Protein AF-A0A7J6T6M7-F1 (afdb_monomer)

Organism: Perkinsus olseni (NCBI:txid32597)

Solvent-accessible surface area (backbone atoms only — not comparable to full-atom values): 12962 Å² total; per-residue (Å²): 130,70,89,66,50,59,51,77,66,55,55,53,49,28,37,54,54,13,52,56,46,46,77,65,39,89,80,59,54,61,60,62,85,77,28,93,50,37,68,39,19,49,50,49,55,49,52,53,49,35,53,75,72,74,46,55,92,30,24,63,37,45,36,40,28,42,68,69,31,46,54,65,72,53,45,46,71,37,49,50,88,67,75,68,47,31,59,67,43,21,32,50,46,41,52,33,41,52,48,44,53,31,50,76,55,67,69,47,59,51,43,59,55,58,72,64,51,83,61,64,52,56,95,84,58,47,54,48,58,46,54,53,51,53,53,52,49,42,49,51,28,43,52,20,67,50,63,64,54,38,60,56,57,53,49,38,52,54,72,34,47,88,49,62,74,64,47,58,60,64,74,77,58,70,80,45,46,75,69,45,46,60,56,49,43,60,50,23,50,50,54,45,49,52,50,50,52,62,67,68,58,79,61,84,72,79,79,79,78,84,78,76,82,85,88,88,82,91,83,87,87,85,89,132

Secondary structure (DSSP, 8-state):
--TTBPPHHHHHHHHHHHHHHHHT-TT-S--GGG-TTHHHHHHHHHHHHHHHTT--TTSHHHHHHHHHHS-HHHHHHHTTT----BHHHHHHHHHHHHHHHHHHTTSS-HHHHHHTS--PPPSSS-HHHHHHHHHHHHHHHHHHT-PPPHHHHHHHHHHH---HHHHHGGGSS-S-HHHHHHHHHHHHHHHHHHHHHHHHT-S---------------------

pLDDT: mean 79.25, std 17.47, range [31.77, 97.81]

Radius of gyration: 32.44 Å; Cα contacts (8 Å, |Δi|>4): 215; chains: 1; bounding box: 91×31×114 Å

Foldseek 3Di:
DPPQFDDPVVLVVLLVVLVVVQVVQPLAADPALPRLLALQLVVVSLVVSCVVVVHDQLASNSQSNNVRRYDPVLLCVQQNPDDDGGSVSSNSSNVSSSQSSCVSNPNDQVLVVLVPDQLAADPPDQLLNSLVVLVVSQVSNVSRPHNDQLQVSLVSSLRRDPDVVLNVLSVPDDSHNVRNSVVSNVVSVVVRVVVVCVVVPPPDDPPPDPDDDDDDDDDDDDDD

Sequence (224 aa):
PNPDAISNGDRRAASRDADKASSAFKGGPFKGVDDERGLSGFWRQVESLVVRRGWELGGPEHYFLLTNLVPEYTLEEAVGRKNPVTLADFSTSVAEIRSALADECGGHFEVEKLLAEPTGRSNQESLTSYIGRLDEWARRCALAGAPLGDGHVIRAFREGVNDESCKEASYEYPGRWPQFRSKALTRAARADADRLAKSGGRSSTPSSSSRGAPHSSRSTPSSK

Nearest PDB structures (foldseek):
  7t15-assembly1_A  TM=4.109E-01  e=9.797E-01  Simian immunodeficiency virus - cpz

Structure (mmCIF, N/CA/C/O backbone):
data_AF-A0A7J6T6M7-F1
#
_entry.id   AF-A0A7J6T6M7-F1
#
loop_
_atom_site.group_PDB
_atom_site.id
_atom_site.type_symbol
_atom_site.label_atom_id
_atom_site.label_alt_id
_atom_site.label_comp_id
_atom_site.label_asym_id
_atom_site.label_entity_id
_atom_site.label_seq_id
_atom_site.pdbx_PDB_ins_code
_atom_site.Cartn_x
_atom_site.Cartn_y
_atom_site.Cartn_z
_atom_site.occupancy
_atom_site.B_iso_or_equiv
_atom_site.auth_seq_id
_atom_site.auth_comp_id
_atom_site.auth_asym_id
_atom_site.auth_atom_id
_atom_site.pdbx_PDB_model_num
ATOM 1 N N . PRO A 1 1 ? -27.071 3.386 29.351 1.00 63.84 1 PRO A N 1
ATOM 2 C CA . PRO A 1 1 ? -25.908 2.655 28.787 1.00 63.84 1 PRO A CA 1
ATOM 3 C C . PRO A 1 1 ? -26.077 2.545 27.273 1.00 63.84 1 PRO A C 1
ATOM 5 O O . PRO A 1 1 ? -27.171 2.190 26.849 1.00 63.84 1 PRO A O 1
ATOM 8 N N . ASN A 1 2 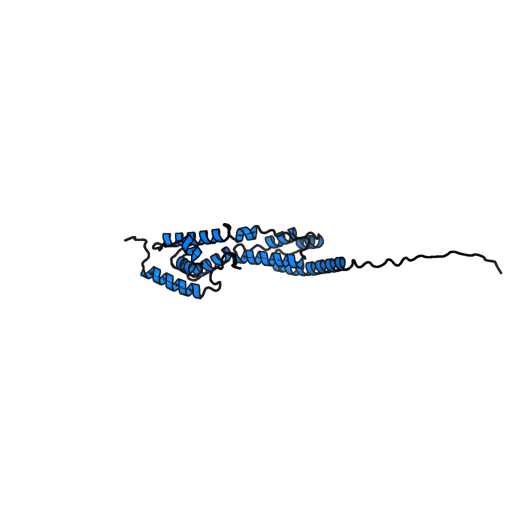? -25.068 2.919 26.480 1.00 72.44 2 ASN A N 1
ATOM 9 C CA . ASN A 1 2 ? -25.127 2.736 25.029 1.00 72.44 2 ASN A CA 1
ATOM 10 C C . ASN A 1 2 ? -25.031 1.222 24.738 1.00 72.44 2 ASN A C 1
ATOM 12 O O . ASN A 1 2 ? -24.017 0.634 25.115 1.00 72.44 2 ASN A O 1
ATOM 16 N N . PRO A 1 3 ? -26.068 0.581 24.165 1.00 77.94 3 PRO A N 1
ATOM 17 C CA . PRO A 1 3 ? -26.071 -0.862 23.917 1.00 77.94 3 PRO A CA 1
ATOM 18 C C . PRO A 1 3 ? -24.988 -1.302 22.923 1.00 77.94 3 PRO A C 1
ATOM 20 O O . PRO A 1 3 ? -24.553 -2.447 22.985 1.00 77.94 3 PRO A O 1
ATOM 23 N N . ASP A 1 4 ? -24.505 -0.384 22.084 1.00 83.62 4 ASP A N 1
ATOM 24 C CA . ASP A 1 4 ? -23.496 -0.652 21.054 1.00 83.62 4 ASP A CA 1
ATOM 25 C C . ASP A 1 4 ? -22.062 -0.373 21.539 1.00 83.62 4 ASP A C 1
ATOM 27 O O . ASP A 1 4 ? -21.096 -0.468 20.776 1.00 83.62 4 ASP A O 1
ATOM 31 N N . ALA A 1 5 ? -21.903 0.020 22.808 1.00 87.75 5 ALA A N 1
ATOM 32 C CA . ALA A 1 5 ? -20.597 0.312 23.375 1.00 87.75 5 ALA A CA 1
ATOM 33 C C . ALA A 1 5 ? -19.830 -0.974 23.690 1.00 87.75 5 ALA A C 1
ATOM 35 O O . ALA A 1 5 ? -20.270 -1.822 24.468 1.00 87.75 5 ALA A O 1
ATOM 36 N N . ILE A 1 6 ? -18.619 -1.058 23.149 1.00 89.56 6 ILE A N 1
ATOM 37 C CA . ILE A 1 6 ? -17.659 -2.109 23.459 1.00 89.56 6 ILE A CA 1
ATOM 38 C C . ILE A 1 6 ? -17.138 -1.895 24.879 1.00 89.56 6 ILE A C 1
ATOM 40 O O . ILE A 1 6 ? -16.806 -0.776 25.291 1.00 89.56 6 ILE A O 1
ATOM 44 N N . SER A 1 7 ? -17.045 -2.978 25.649 1.00 90.12 7 SER A N 1
ATOM 45 C CA . SER A 1 7 ? -16.636 -2.887 27.044 1.00 90.12 7 SER A CA 1
ATOM 46 C C . SER A 1 7 ? -15.187 -2.401 27.184 1.00 90.12 7 SER A C 1
ATOM 48 O O . SER A 1 7 ? -14.307 -2.690 26.373 1.00 90.12 7 SER A O 1
ATOM 50 N N . ASN A 1 8 ? -14.882 -1.712 28.288 1.00 89.00 8 ASN A N 1
ATOM 51 C CA . ASN A 1 8 ? -13.502 -1.334 28.617 1.00 89.00 8 ASN A CA 1
ATOM 52 C C . ASN A 1 8 ? -12.570 -2.542 28.814 1.00 89.00 8 ASN A C 1
ATOM 54 O O . ASN A 1 8 ? -11.350 -2.374 28.795 1.00 89.00 8 ASN A O 1
ATOM 58 N N . GLY A 1 9 ? -13.112 -3.732 29.088 1.00 91.94 9 GLY A N 1
ATOM 59 C CA . GLY A 1 9 ? -12.333 -4.969 29.140 1.00 91.94 9 GLY A CA 1
ATOM 60 C C . GLY A 1 9 ? -11.843 -5.358 27.750 1.00 91.94 9 GLY A C 1
ATOM 61 O O . GLY A 1 9 ? -10.638 -5.518 27.556 1.00 91.94 9 GLY A O 1
ATOM 62 N N . ASP A 1 10 ? -12.762 -5.395 26.788 1.00 91.12 10 ASP A N 1
ATOM 63 C CA . ASP A 1 10 ? -12.488 -5.814 25.410 1.00 91.12 10 ASP A CA 1
ATOM 64 C C . ASP A 1 10 ? -11.578 -4.817 24.695 1.00 91.12 10 ASP A C 1
ATOM 66 O O . ASP A 1 10 ? -10.584 -5.215 24.098 1.00 91.12 10 ASP A O 1
ATOM 70 N N . ARG A 1 11 ? -11.808 -3.506 24.863 1.00 94.31 11 ARG A N 1
ATOM 71 C CA . ARG A 1 11 ? -10.921 -2.475 24.285 1.00 94.31 11 ARG A CA 1
ATOM 72 C C . ARG A 1 11 ? -9.479 -2.596 24.791 1.00 94.31 11 ARG A C 1
ATOM 74 O O . ARG A 1 11 ? -8.536 -2.446 24.022 1.00 94.31 11 ARG A O 1
ATOM 81 N N . ARG A 1 12 ? -9.289 -2.906 26.082 1.00 93.75 12 ARG A N 1
ATOM 82 C CA . ARG A 1 12 ? -7.951 -3.143 26.657 1.00 93.75 12 ARG A CA 1
ATOM 83 C C . ARG A 1 12 ? -7.325 -4.441 26.152 1.00 93.75 12 ARG A C 1
ATOM 85 O O . ARG A 1 12 ? -6.108 -4.499 26.012 1.00 93.75 12 ARG A O 1
ATOM 92 N N . ALA A 1 13 ? -8.124 -5.479 25.910 1.00 95.12 13 ALA A N 1
ATOM 93 C CA . ALA A 1 13 ? -7.634 -6.709 25.298 1.00 95.12 13 ALA A CA 1
ATOM 94 C C . ALA A 1 13 ? -7.171 -6.455 23.856 1.00 95.12 13 ALA A C 1
ATOM 96 O O . ALA A 1 13 ? -6.029 -6.776 23.540 1.00 95.12 13 ALA A O 1
ATOM 97 N N . ALA A 1 14 ? -7.994 -5.773 23.057 1.00 95.19 14 ALA A N 1
ATOM 98 C CA . ALA A 1 14 ? -7.679 -5.396 21.685 1.00 95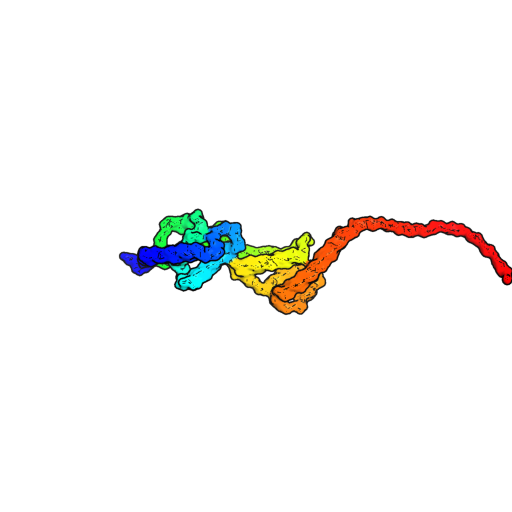.19 14 ALA A CA 1
ATOM 99 C C . ALA A 1 14 ? -6.398 -4.554 21.584 1.00 95.19 14 ALA A C 1
ATOM 101 O O . ALA A 1 14 ? -5.540 -4.834 20.753 1.00 95.19 14 ALA A O 1
ATOM 102 N N . SER A 1 15 ? -6.226 -3.566 22.471 1.00 95.94 15 SER A N 1
ATOM 103 C CA . SER A 1 15 ? -4.998 -2.761 22.535 1.00 95.94 15 SER A CA 1
ATOM 104 C C . SER A 1 15 ? -3.759 -3.617 22.817 1.00 95.94 15 SER A C 1
ATOM 106 O O . SER A 1 15 ? -2.788 -3.528 22.074 1.00 95.94 15 SER A O 1
ATOM 108 N N . ARG A 1 16 ? -3.795 -4.516 23.810 1.00 96.25 16 ARG A N 1
ATOM 109 C CA . ARG A 1 16 ? -2.649 -5.403 24.101 1.00 96.25 16 ARG A CA 1
ATOM 110 C C . ARG A 1 16 ? -2.317 -6.340 22.940 1.00 96.25 16 ARG A C 1
ATOM 112 O O . ARG A 1 16 ? -1.145 -6.609 22.669 1.00 96.25 16 ARG A O 1
ATOM 119 N N . ASP A 1 17 ? -3.340 -6.860 22.274 1.00 95.50 17 ASP A N 1
ATOM 120 C CA . ASP A 1 17 ? -3.173 -7.747 21.127 1.00 95.50 17 ASP A CA 1
ATOM 121 C C . ASP A 1 17 ? -2.584 -7.001 19.921 1.00 95.50 17 ASP A C 1
ATOM 123 O O . ASP A 1 17 ? -1.689 -7.525 19.245 1.00 95.50 17 ASP A O 1
ATOM 127 N N . ALA A 1 18 ? -3.021 -5.759 19.701 1.00 96.00 18 ALA A N 1
ATOM 128 C CA . ALA A 1 18 ? -2.468 -4.855 18.704 1.00 96.00 18 ALA A CA 1
ATOM 129 C C . ALA A 1 18 ? -1.004 -4.485 18.996 1.00 96.00 18 ALA A C 1
ATOM 131 O O . ALA A 1 18 ? -0.182 -4.583 18.087 1.00 96.00 18 ALA A O 1
ATOM 132 N N . ASP A 1 19 ? -0.641 -4.172 20.244 1.00 95.56 19 ASP A N 1
ATOM 133 C CA . ASP A 1 19 ? 0.744 -3.867 20.655 1.00 95.56 19 ASP A CA 1
ATOM 134 C C . ASP A 1 19 ? 1.694 -5.047 20.391 1.00 95.56 19 ASP A C 1
ATOM 136 O O . ASP A 1 19 ? 2.825 -4.910 19.909 1.00 95.56 19 ASP A O 1
ATOM 140 N N . LYS A 1 20 ? 1.220 -6.265 20.670 1.00 94.62 20 LYS A N 1
ATOM 141 C CA . LYS A 1 20 ? 1.974 -7.482 20.360 1.00 94.62 20 LYS A CA 1
ATOM 142 C C . LYS A 1 20 ? 2.133 -7.671 18.851 1.00 94.62 20 LYS A C 1
ATOM 144 O O . LYS A 1 20 ? 3.162 -8.172 18.393 1.00 94.62 20 LYS A O 1
ATOM 149 N N . ALA A 1 21 ? 1.112 -7.325 18.070 1.00 94.50 21 ALA A N 1
ATOM 150 C CA . ALA A 1 21 ? 1.147 -7.449 16.620 1.00 94.50 21 ALA A CA 1
ATOM 151 C C . ALA A 1 21 ? 2.015 -6.378 15.951 1.00 94.50 21 ALA A C 1
ATOM 153 O O . ALA A 1 21 ? 2.730 -6.719 15.008 1.00 94.50 21 ALA A O 1
ATOM 154 N N . SER A 1 22 ? 2.007 -5.140 16.449 1.00 93.81 22 SER A N 1
ATOM 155 C CA . SER A 1 22 ? 2.842 -4.043 15.949 1.00 93.81 22 SER A CA 1
ATOM 156 C C . SER A 1 22 ? 4.326 -4.349 16.154 1.00 93.81 22 SER A C 1
ATOM 158 O O . SER A 1 22 ? 5.112 -4.243 15.216 1.00 93.81 22 SER A O 1
ATOM 160 N N . SER A 1 23 ? 4.692 -4.886 17.322 1.00 89.50 23 SER A N 1
ATOM 161 C CA . SER A 1 23 ? 6.057 -5.341 17.629 1.00 89.50 23 SER A CA 1
ATOM 162 C C . SER A 1 23 ? 6.559 -6.437 16.674 1.00 89.50 23 SER A C 1
ATOM 164 O O . SER A 1 23 ? 7.755 -6.555 16.417 1.00 89.50 23 SER A O 1
ATOM 166 N N . ALA A 1 24 ? 5.648 -7.256 16.140 1.00 88.38 24 ALA A N 1
ATOM 167 C CA . ALA A 1 24 ? 5.947 -8.329 15.189 1.00 88.38 24 ALA A CA 1
ATOM 168 C C . ALA A 1 24 ? 5.719 -7.920 13.720 1.00 88.38 24 ALA A C 1
ATOM 170 O O . ALA A 1 24 ? 5.819 -8.758 12.813 1.00 88.38 24 ALA A O 1
ATOM 171 N N . PHE A 1 25 ? 5.381 -6.655 13.460 1.00 91.25 25 PHE A N 1
ATOM 172 C CA . PHE A 1 25 ? 5.063 -6.177 12.126 1.00 91.25 25 PHE A CA 1
ATOM 173 C C . PHE A 1 25 ? 6.339 -6.013 11.300 1.00 91.25 25 PHE A C 1
ATOM 175 O O . PHE A 1 25 ? 7.104 -5.068 11.471 1.00 91.25 25 PHE A O 1
ATOM 182 N N . LYS A 1 26 ? 6.562 -6.940 10.362 1.00 83.06 26 LYS A N 1
ATOM 183 C CA . LYS A 1 26 ? 7.791 -7.004 9.549 1.00 83.06 26 LYS A CA 1
ATOM 184 C C . LYS A 1 26 ? 8.109 -5.722 8.776 1.00 83.06 26 LYS A C 1
ATOM 186 O O . LYS A 1 26 ? 9.273 -5.475 8.494 1.00 83.06 26 LYS A O 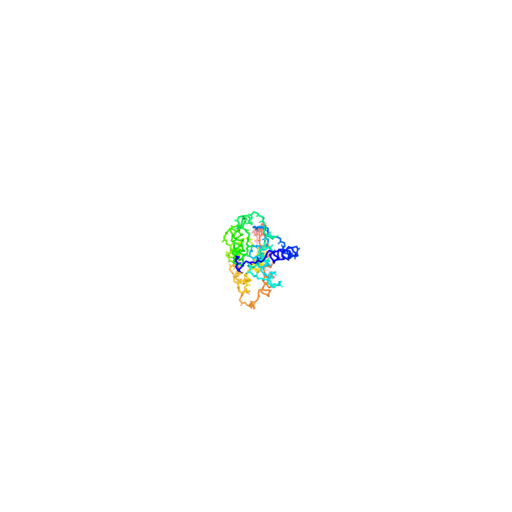1
ATOM 191 N N . GLY A 1 27 ? 7.091 -4.953 8.396 1.00 79.00 27 GLY A N 1
ATOM 192 C CA . GLY A 1 27 ? 7.280 -3.709 7.656 1.00 79.00 27 GLY A CA 1
ATOM 193 C C . GLY A 1 27 ? 7.671 -2.516 8.533 1.00 79.00 27 GLY A C 1
ATOM 194 O O . GLY A 1 27 ? 8.097 -1.499 7.999 1.00 79.00 27 GLY A O 1
ATOM 195 N N . GLY A 1 28 ? 7.535 -2.629 9.857 1.00 90.88 28 GLY A N 1
ATOM 196 C CA . GLY A 1 28 ? 7.711 -1.514 10.785 1.00 90.88 28 GLY A CA 1
ATOM 197 C C . GLY A 1 28 ? 6.697 -0.373 10.590 1.00 90.88 28 GLY A C 1
ATOM 198 O O . GLY A 1 28 ? 5.823 -0.456 9.713 1.00 90.88 28 GLY A O 1
ATOM 199 N N . PRO A 1 29 ? 6.808 0.686 11.413 1.00 94.00 29 PRO A N 1
ATOM 200 C CA . PRO A 1 29 ? 5.977 1.883 11.306 1.00 94.00 29 PRO A CA 1
ATOM 201 C C . PRO A 1 29 ? 6.060 2.529 9.922 1.00 94.00 29 PRO A C 1
ATOM 203 O O . PRO A 1 29 ? 7.037 2.336 9.192 1.00 94.00 29 PRO A O 1
ATOM 206 N N . PHE A 1 30 ? 5.027 3.281 9.560 1.00 92.06 30 PHE A N 1
ATOM 207 C CA . PHE A 1 30 ? 5.004 4.081 8.347 1.00 92.06 30 PHE A CA 1
ATOM 208 C C . PHE A 1 30 ? 6.009 5.230 8.452 1.00 92.06 30 PHE A C 1
ATOM 210 O O . PHE A 1 30 ? 6.065 5.920 9.470 1.00 92.06 30 PHE A O 1
ATOM 217 N N . LYS A 1 31 ? 6.812 5.423 7.404 1.00 88.81 31 LYS A N 1
ATOM 218 C CA . LYS A 1 31 ? 7.887 6.429 7.366 1.00 88.81 31 LYS A CA 1
ATOM 219 C C . LYS A 1 31 ? 7.509 7.706 6.606 1.00 88.81 31 LYS A C 1
ATOM 221 O O . LYS A 1 31 ? 8.394 8.453 6.200 1.00 88.81 31 LYS A O 1
ATOM 226 N N . GLY A 1 32 ? 6.215 7.952 6.407 1.00 83.44 32 GLY A N 1
ATOM 227 C CA . GLY A 1 32 ? 5.739 9.098 5.634 1.00 83.44 32 GLY A CA 1
ATOM 228 C C . GLY A 1 32 ? 6.041 8.945 4.143 1.00 83.44 32 GLY A C 1
ATOM 229 O O . GLY A 1 32 ? 6.087 7.835 3.612 1.00 83.44 32 GLY A O 1
ATOM 230 N N . VAL A 1 33 ? 6.280 10.074 3.475 1.00 77.56 33 VAL A N 1
ATOM 231 C CA . VAL A 1 33 ? 6.557 10.149 2.026 1.00 77.56 33 VAL A CA 1
ATOM 232 C C . VAL A 1 33 ? 7.812 9.365 1.613 1.00 77.56 33 VAL A C 1
ATOM 234 O O . VAL A 1 33 ? 7.905 8.911 0.476 1.00 77.56 33 VAL A O 1
ATOM 237 N N . ASP A 1 34 ? 8.755 9.157 2.534 1.00 77.38 34 ASP A N 1
ATOM 238 C CA . ASP A 1 34 ? 10.000 8.421 2.281 1.00 77.38 34 ASP A CA 1
ATOM 239 C C . ASP A 1 34 ? 9.863 6.896 2.483 1.00 77.38 34 ASP A C 1
ATOM 241 O O . ASP A 1 34 ? 10.849 6.155 2.415 1.00 77.38 34 ASP A O 1
ATOM 245 N N . ASP A 1 35 ? 8.661 6.387 2.771 1.00 80.12 35 ASP A N 1
ATOM 246 C CA . ASP A 1 35 ? 8.439 4.952 2.922 1.00 80.12 35 ASP A CA 1
ATOM 247 C C . ASP A 1 35 ? 8.566 4.224 1.574 1.00 80.12 35 ASP A C 1
ATOM 249 O O . ASP A 1 35 ? 7.747 4.398 0.678 1.00 80.12 35 ASP A O 1
ATOM 253 N N . GLU A 1 36 ? 9.556 3.335 1.435 1.00 77.25 36 GLU A N 1
ATOM 254 C CA . GLU A 1 36 ? 9.793 2.571 0.195 1.00 77.25 36 GLU A CA 1
ATOM 255 C C . GLU A 1 36 ? 8.589 1.730 -0.268 1.00 77.25 36 GLU A C 1
ATOM 257 O O . GLU A 1 36 ? 8.512 1.334 -1.435 1.00 77.25 36 GLU A O 1
ATOM 262 N N . ARG A 1 37 ? 7.673 1.390 0.649 1.00 79.50 37 ARG A N 1
ATOM 263 C CA . ARG A 1 37 ? 6.446 0.641 0.334 1.00 79.50 37 ARG A CA 1
ATOM 264 C C . ARG A 1 37 ? 5.358 1.542 -0.240 1.00 79.50 37 ARG A C 1
ATOM 266 O O . ARG A 1 37 ? 4.421 1.030 -0.859 1.00 79.50 37 ARG A O 1
ATOM 273 N N . GLY A 1 38 ? 5.445 2.832 0.052 1.00 79.62 38 GLY A N 1
ATOM 274 C CA . GLY A 1 38 ? 4.384 3.791 -0.142 1.00 79.62 38 GLY A CA 1
ATOM 275 C C . GLY A 1 38 ? 3.205 3.627 0.806 1.00 79.62 38 GLY A C 1
ATOM 276 O O . GLY A 1 38 ? 3.017 2.572 1.426 1.00 79.62 38 GLY A O 1
ATOM 277 N N . LEU A 1 39 ? 2.336 4.642 0.862 1.00 84.75 39 LEU A N 1
ATOM 278 C CA . LEU A 1 39 ? 1.119 4.598 1.691 1.00 84.75 39 LEU A CA 1
ATOM 279 C C . LEU A 1 39 ? 0.251 3.372 1.374 1.00 84.75 39 LEU A C 1
ATOM 281 O O . LEU A 1 39 ? -0.244 2.673 2.255 1.00 84.75 39 LEU A O 1
ATOM 285 N N . SER A 1 40 ? 0.079 3.093 0.087 1.00 81.31 40 SER A N 1
ATOM 286 C CA . SER A 1 40 ? -0.759 1.994 -0.393 1.00 81.31 40 SER A CA 1
ATOM 287 C C . SER A 1 40 ? -0.203 0.608 -0.032 1.00 81.31 40 SER A C 1
ATOM 289 O O . SER A 1 40 ? -0.957 -0.265 0.413 1.00 81.31 40 SER A O 1
ATOM 291 N N . GLY A 1 41 ? 1.117 0.422 -0.130 1.00 83.31 41 GLY A N 1
ATOM 292 C CA . GLY A 1 41 ? 1.785 -0.809 0.283 1.00 83.31 41 GLY A CA 1
ATOM 293 C C . GLY A 1 41 ? 1.769 -0.995 1.798 1.00 83.31 41 GLY A C 1
ATOM 294 O O . GLY A 1 41 ? 1.487 -2.098 2.275 1.00 83.31 41 GLY A O 1
ATOM 295 N N . PHE A 1 42 ? 1.996 0.076 2.563 1.00 89.88 42 PHE A N 1
ATOM 296 C CA . PHE A 1 42 ? 1.834 0.072 4.018 1.00 89.88 42 PHE A CA 1
ATOM 297 C C . PHE A 1 42 ? 0.415 -0.349 4.420 1.00 89.88 42 PHE A C 1
ATOM 299 O O . PHE A 1 42 ? 0.248 -1.322 5.161 1.00 89.88 42 PHE A O 1
ATOM 306 N N . TRP A 1 43 ? -0.605 0.315 3.869 1.00 91.25 43 TRP A N 1
ATOM 307 C CA . TRP A 1 43 ? -2.005 0.070 4.217 1.00 91.25 43 TRP A CA 1
ATOM 308 C C . TRP A 1 43 ? -2.414 -1.382 3.952 1.00 91.25 43 TRP A C 1
ATOM 310 O O . TRP A 1 43 ? -3.016 -2.039 4.798 1.00 91.25 43 TRP A O 1
ATOM 320 N N . ARG A 1 44 ? -1.982 -1.948 2.820 1.00 87.38 44 ARG A N 1
ATOM 321 C CA . ARG A 1 44 ? -2.211 -3.365 2.502 1.00 87.38 44 ARG A CA 1
ATOM 322 C C . ARG A 1 44 ? -1.526 -4.329 3.450 1.00 87.38 44 ARG A C 1
ATOM 324 O O . ARG A 1 44 ? -2.088 -5.379 3.761 1.00 87.38 44 ARG A O 1
ATOM 331 N N . GLN A 1 45 ? -0.304 -4.026 3.882 1.00 91.00 45 GLN A N 1
ATOM 332 C CA . GLN A 1 45 ? 0.388 -4.865 4.858 1.00 91.00 45 GLN A CA 1
ATOM 333 C C . GLN A 1 45 ? -0.363 -4.882 6.193 1.00 91.00 45 GLN A C 1
ATOM 335 O O . GLN A 1 45 ? -0.463 -5.949 6.807 1.00 91.00 45 GLN A O 1
ATOM 340 N N . VAL A 1 46 ? -0.920 -3.738 6.604 1.00 94.75 46 VAL A N 1
ATOM 341 C CA . VAL A 1 46 ? -1.776 -3.621 7.790 1.00 94.75 46 VAL A CA 1
ATOM 342 C C . VAL A 1 46 ? -3.064 -4.426 7.604 1.00 94.75 46 VAL A C 1
ATOM 344 O O . VAL A 1 46 ? -3.298 -5.354 8.377 1.00 94.75 46 VAL A O 1
ATOM 347 N N . GLU A 1 47 ? -3.845 -4.176 6.549 1.00 93.75 47 GLU A N 1
ATOM 348 C CA . GLU A 1 47 ? -5.102 -4.898 6.282 1.00 93.75 47 GLU A CA 1
ATOM 349 C C . GLU A 1 47 ? -4.877 -6.417 6.179 1.00 93.75 47 GLU A C 1
ATOM 351 O O . GLU A 1 47 ? -5.619 -7.212 6.756 1.00 93.75 47 GLU A O 1
ATOM 356 N N . SER A 1 48 ? -3.795 -6.846 5.521 1.00 92.31 4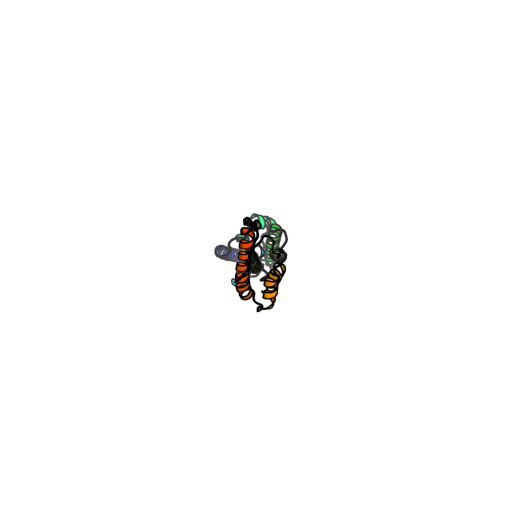8 SER A N 1
ATOM 357 C CA . SER A 1 48 ? -3.417 -8.260 5.440 1.00 92.31 48 SER A CA 1
ATOM 358 C C . SER A 1 48 ? -3.056 -8.855 6.802 1.00 92.31 48 SER A C 1
ATOM 360 O O . SER A 1 48 ? -3.300 -10.040 7.042 1.00 92.31 48 SER A O 1
ATOM 362 N N . LEU A 1 49 ? -2.446 -8.085 7.708 1.00 94.44 49 LEU A N 1
ATOM 363 C CA . LEU A 1 49 ? -2.198 -8.548 9.071 1.00 94.44 49 LEU A CA 1
ATOM 364 C C . LEU A 1 49 ? -3.508 -8.693 9.847 1.00 94.44 49 LEU A C 1
ATOM 366 O O . LEU A 1 49 ? -3.716 -9.743 10.448 1.00 94.44 49 LEU A O 1
ATOM 370 N N . VAL A 1 50 ? -4.378 -7.683 9.792 1.00 95.94 50 VAL A N 1
ATOM 371 C CA . VAL A 1 50 ? -5.688 -7.668 10.463 1.00 95.94 50 VAL A CA 1
ATOM 372 C C . VAL A 1 50 ? -6.500 -8.899 10.053 1.00 95.94 50 VAL A C 1
ATOM 374 O O . VAL A 1 50 ? -6.870 -9.708 10.904 1.00 95.94 50 VAL A O 1
ATOM 377 N N . VAL A 1 51 ? -6.643 -9.136 8.744 1.00 94.62 51 VAL A N 1
ATOM 378 C CA . VAL A 1 51 ? -7.377 -10.296 8.212 1.00 94.62 51 VAL A CA 1
ATOM 379 C C . VAL A 1 51 ? -6.730 -11.622 8.624 1.00 94.62 51 VAL A C 1
ATOM 381 O O . VAL A 1 51 ? -7.426 -12.539 9.054 1.00 94.62 51 VAL A O 1
ATOM 384 N N . ARG A 1 52 ? -5.396 -11.752 8.551 1.00 94.19 52 ARG A N 1
ATOM 385 C CA . ARG A 1 52 ? -4.702 -12.998 8.944 1.00 94.19 52 ARG A CA 1
ATOM 386 C C . ARG A 1 52 ? -4.835 -13.331 10.426 1.00 94.19 52 ARG A C 1
ATOM 388 O O . ARG A 1 52 ? -4.702 -14.497 10.786 1.00 94.19 52 ARG A O 1
ATOM 395 N N . ARG A 1 53 ? -5.054 -12.330 11.278 1.00 94.44 53 ARG A N 1
ATOM 396 C CA . ARG A 1 53 ? -5.296 -12.528 12.713 1.00 94.44 53 ARG A CA 1
ATOM 397 C C . ARG A 1 53 ? -6.773 -12.748 13.043 1.00 94.44 53 ARG A C 1
ATOM 399 O O . ARG A 1 53 ? -7.079 -13.000 14.202 1.00 94.44 53 ARG A O 1
ATOM 406 N N . GLY A 1 54 ? -7.658 -12.708 12.043 1.00 95.62 54 GLY A N 1
ATOM 407 C CA . GLY A 1 54 ? -9.100 -12.867 12.224 1.00 95.62 54 GLY A CA 1
ATOM 408 C C . GLY A 1 54 ? -9.775 -11.643 12.841 1.00 95.62 54 GLY A C 1
ATOM 409 O O . GLY A 1 54 ? -10.853 -11.772 13.409 1.00 95.62 54 GLY A O 1
ATOM 410 N N . TRP A 1 55 ? -9.135 -10.476 12.766 1.00 96.56 55 TRP A N 1
ATOM 411 C CA . TRP A 1 55 ? -9.673 -9.223 13.284 1.00 96.56 55 TRP A CA 1
ATOM 412 C C . TRP A 1 55 ? -10.573 -8.537 12.256 1.00 96.56 55 TRP A C 1
ATOM 414 O O . TRP A 1 55 ? -10.428 -8.735 11.047 1.00 96.56 55 TRP A O 1
ATOM 424 N N . GLU A 1 56 ? -11.486 -7.699 12.740 1.00 95.00 56 GLU A N 1
ATOM 425 C CA . GLU A 1 56 ? -12.396 -6.936 11.890 1.00 95.00 56 GLU A CA 1
ATOM 426 C C . GLU A 1 56 ? -11.699 -5.703 11.293 1.00 95.00 56 GLU A C 1
ATOM 428 O O . GLU A 1 56 ? -11.038 -4.925 11.991 1.00 95.00 56 GLU A O 1
ATOM 433 N N . LEU A 1 57 ? -11.861 -5.498 9.983 1.00 95.62 57 LEU A N 1
ATOM 434 C CA . LEU A 1 57 ? -11.390 -4.284 9.319 1.00 95.62 57 LEU A CA 1
ATOM 435 C C . LEU A 1 57 ? -12.205 -3.087 9.809 1.00 95.62 57 LEU A C 1
ATOM 437 O O . LEU A 1 57 ? -13.392 -2.981 9.533 1.00 95.62 57 LEU A O 1
ATOM 441 N N . GLY A 1 58 ? -11.537 -2.182 10.521 1.00 94.50 58 GLY A N 1
ATOM 442 C CA . GLY A 1 58 ? -12.194 -1.031 11.149 1.00 94.50 58 GLY A CA 1
ATOM 443 C C . GLY A 1 58 ? -12.621 -1.312 12.589 1.00 94.50 58 GLY A C 1
ATOM 444 O O . GLY A 1 58 ? -13.180 -0.435 13.233 1.00 94.50 58 GLY A O 1
ATOM 445 N N . GLY A 1 59 ? -12.328 -2.507 13.109 1.00 95.62 59 GLY A N 1
ATOM 446 C CA . GLY A 1 59 ? -12.538 -2.852 14.507 1.00 95.62 59 GLY A CA 1
ATOM 447 C C . GLY A 1 59 ? -11.463 -2.293 15.454 1.00 95.62 59 GLY A C 1
ATOM 448 O O . GLY A 1 59 ? -10.501 -1.642 15.020 1.00 95.62 59 GLY A O 1
ATOM 449 N N . PRO A 1 60 ? -11.594 -2.577 16.762 1.00 96.75 60 PRO A N 1
ATOM 450 C CA . PRO A 1 60 ? -10.717 -2.048 17.805 1.00 96.75 60 PRO A CA 1
ATOM 451 C C . PRO A 1 60 ? -9.242 -2.405 17.608 1.00 96.75 60 PRO A C 1
ATOM 453 O O . PRO A 1 60 ? -8.375 -1.543 17.736 1.00 96.75 60 PRO A O 1
ATOM 456 N N . GLU A 1 61 ? -8.938 -3.655 17.260 1.00 97.81 61 GLU A N 1
ATOM 457 C CA . GLU A 1 61 ? -7.569 -4.122 17.038 1.00 97.81 61 GLU A CA 1
ATOM 458 C C . GLU A 1 61 ? -6.931 -3.432 15.833 1.00 97.81 61 GLU A C 1
ATOM 460 O O . GLU A 1 61 ? -5.750 -3.095 15.879 1.00 97.81 61 GLU A O 1
ATOM 465 N N . HIS A 1 62 ? -7.701 -3.183 14.766 1.00 97.75 62 HIS A N 1
ATOM 466 C CA . HIS A 1 62 ? -7.206 -2.458 13.595 1.00 97.75 62 HIS A CA 1
ATOM 467 C C . HIS A 1 62 ? -6.836 -1.017 13.964 1.00 97.75 62 HIS A C 1
ATOM 469 O O . HIS A 1 62 ? -5.749 -0.554 13.620 1.00 97.75 62 HIS A O 1
ATOM 475 N N . TYR A 1 63 ? -7.704 -0.337 14.715 1.00 97.25 63 TYR A N 1
ATOM 476 C CA . TYR A 1 63 ? -7.439 1.009 15.212 1.00 97.25 63 TYR A CA 1
ATOM 477 C C . TYR A 1 63 ? -6.181 1.060 16.091 1.00 97.25 63 TYR A C 1
ATOM 479 O O . TYR A 1 63 ? -5.258 1.810 15.784 1.00 97.25 63 TYR A O 1
ATOM 487 N N . PHE A 1 64 ? -6.091 0.223 17.131 1.00 96.62 64 PHE A N 1
ATOM 488 C CA . PHE A 1 64 ? -4.928 0.222 18.030 1.00 96.62 64 PHE A CA 1
ATOM 489 C C . PHE A 1 64 ? -3.636 -0.240 17.342 1.00 96.62 64 PHE A C 1
ATOM 491 O O . PHE A 1 64 ? -2.533 0.141 17.731 1.00 96.62 64 PHE A O 1
ATOM 498 N N . LEU A 1 65 ? -3.739 -1.062 16.297 1.00 97.12 65 LEU A N 1
ATOM 499 C CA . LEU A 1 65 ? -2.583 -1.422 15.486 1.00 97.12 65 LEU A CA 1
ATOM 500 C C . LEU A 1 65 ? -2.053 -0.191 14.745 1.00 97.12 65 LEU A C 1
ATOM 502 O O . LEU A 1 65 ? -0.849 0.052 14.755 1.00 97.12 65 LEU A O 1
ATOM 506 N N . LEU A 1 66 ? -2.942 0.602 14.141 1.00 96.81 66 LEU A N 1
ATOM 507 C CA . LEU A 1 66 ? -2.568 1.837 13.455 1.00 96.81 66 LEU A CA 1
ATOM 508 C C . LEU A 1 66 ? -1.979 2.870 14.417 1.00 96.81 66 LEU A C 1
ATOM 510 O O . LEU A 1 66 ? -0.971 3.476 14.070 1.00 96.81 66 LEU A O 1
ATOM 514 N N . THR A 1 67 ? -2.500 3.007 15.641 1.00 94.94 67 THR A N 1
ATOM 515 C CA . THR A 1 67 ? -1.922 3.943 16.626 1.00 94.94 67 THR A CA 1
ATOM 516 C C . THR A 1 67 ? -0.478 3.611 17.014 1.00 94.94 67 THR A C 1
ATOM 518 O O . THR A 1 67 ? 0.237 4.473 17.504 1.00 94.94 67 THR A O 1
ATOM 521 N N . ASN A 1 68 ? -0.035 2.370 16.790 1.00 95.19 68 ASN A N 1
ATOM 522 C CA . ASN A 1 68 ? 1.347 1.942 17.017 1.00 95.19 68 ASN A CA 1
ATOM 523 C C . ASN A 1 68 ? 2.242 2.027 15.769 1.00 95.19 68 ASN A C 1
ATOM 525 O O . ASN A 1 68 ? 3.460 1.891 15.872 1.00 95.19 68 ASN A O 1
ATOM 529 N N . LEU A 1 69 ? 1.650 2.152 14.581 1.00 96.19 69 LEU A N 1
ATOM 530 C CA . LEU A 1 69 ? 2.358 2.079 13.300 1.00 96.19 69 LEU A CA 1
ATOM 531 C C . LEU A 1 69 ? 2.362 3.403 12.537 1.00 96.19 69 LEU A C 1
ATOM 533 O O . LEU A 1 69 ? 3.109 3.528 11.571 1.00 96.19 69 LEU A O 1
ATOM 537 N N . VAL A 1 70 ? 1.537 4.361 12.940 1.00 95.00 70 VAL A N 1
ATOM 538 C CA . VAL A 1 70 ? 1.406 5.681 12.321 1.00 95.00 70 VAL A CA 1
ATOM 539 C C . VAL A 1 70 ? 2.084 6.725 13.217 1.00 95.00 70 VAL A C 1
ATOM 541 O O . VAL A 1 70 ? 1.998 6.599 14.441 1.00 95.00 70 VAL A O 1
ATOM 544 N N . PRO A 1 71 ? 2.766 7.739 12.650 1.00 91.81 71 PRO A N 1
ATOM 545 C CA . PRO A 1 71 ? 3.361 8.812 13.438 1.00 91.81 71 PRO A CA 1
ATOM 546 C C . PRO A 1 71 ? 2.350 9.547 14.326 1.00 91.81 71 PRO A C 1
ATOM 548 O O . PRO A 1 71 ? 1.205 9.776 13.937 1.00 91.81 71 PRO A O 1
ATOM 551 N N . GLU A 1 72 ? 2.797 9.962 15.512 1.00 91.94 72 GLU A N 1
ATOM 552 C CA . GLU A 1 72 ? 1.940 10.605 16.516 1.00 91.94 72 GLU A CA 1
ATOM 553 C C . GLU A 1 72 ? 1.285 11.894 15.997 1.00 91.94 72 GLU A C 1
ATOM 555 O O . GLU A 1 72 ? 0.090 12.081 16.200 1.00 91.94 72 GLU A O 1
ATOM 560 N N . TYR A 1 73 ? 2.014 12.728 15.244 1.00 89.62 73 TYR A N 1
ATOM 561 C CA . TYR A 1 73 ? 1.460 13.969 14.683 1.00 89.62 73 TYR A CA 1
ATOM 562 C C . TYR A 1 73 ? 0.281 13.710 13.730 1.00 89.62 73 TYR A C 1
ATOM 564 O O . TYR A 1 73 ? -0.718 14.424 13.784 1.00 89.62 73 TYR A O 1
ATOM 572 N N . THR A 1 74 ? 0.351 12.658 12.907 1.00 90.00 74 THR A N 1
ATOM 573 C CA . THR A 1 74 ? -0.736 12.278 11.994 1.00 90.00 74 THR A CA 1
ATOM 574 C C . THR A 1 74 ? -1.949 11.763 12.774 1.00 90.00 74 THR A C 1
ATOM 576 O O . THR A 1 74 ? -3.092 12.026 12.404 1.00 90.00 74 THR A O 1
ATOM 579 N N . LEU A 1 75 ? -1.725 11.035 13.874 1.00 92.69 75 LEU A N 1
ATOM 580 C CA . LEU A 1 75 ? -2.802 10.564 14.751 1.00 92.69 75 LEU A CA 1
ATOM 581 C C . LEU A 1 75 ? -3.494 11.733 15.466 1.00 92.69 75 LEU A C 1
ATOM 583 O O . LEU A 1 75 ? -4.725 11.763 15.541 1.00 92.69 75 LEU A O 1
ATOM 587 N N . GLU A 1 76 ? -2.724 12.703 15.962 1.00 90.81 76 GLU A N 1
ATOM 588 C CA . GLU A 1 76 ? -3.261 13.913 16.590 1.00 90.81 76 GLU A CA 1
ATOM 589 C C . GLU A 1 76 ? -4.121 14.732 15.621 1.00 90.81 76 GLU A C 1
ATOM 591 O O . GLU A 1 76 ? -5.185 15.213 16.011 1.00 90.81 76 GLU A O 1
ATOM 596 N N . GLU A 1 77 ? -3.705 14.853 14.360 1.00 88.75 77 GLU A N 1
ATOM 597 C CA . GLU A 1 77 ? -4.480 15.534 13.322 1.00 88.75 77 GLU A CA 1
ATOM 598 C C . GLU A 1 77 ? -5.758 14.765 12.952 1.00 88.75 77 GLU A C 1
ATOM 600 O O . GLU A 1 77 ? -6.844 15.345 12.907 1.00 88.75 77 GLU A O 1
ATOM 605 N N . ALA A 1 78 ? -5.647 13.453 12.727 1.00 89.75 78 ALA A N 1
ATOM 606 C CA . ALA A 1 78 ? -6.748 12.631 12.234 1.00 89.75 78 ALA A CA 1
ATOM 607 C C . ALA A 1 78 ? -7.858 12.421 13.272 1.00 89.75 78 ALA A C 1
ATOM 609 O O . ALA A 1 78 ? -9.042 12.616 12.994 1.00 89.75 78 ALA A O 1
ATOM 610 N N . VAL A 1 79 ? -7.479 11.973 14.471 1.00 90.06 79 VAL A N 1
ATOM 611 C CA . VAL A 1 79 ? -8.427 11.526 15.503 1.00 90.06 79 VAL A CA 1
ATOM 612 C C . VAL A 1 79 ? -8.333 12.351 16.783 1.00 90.06 79 VAL A C 1
ATOM 614 O O . VAL A 1 79 ? -9.263 12.332 17.595 1.00 90.06 79 VAL A O 1
ATOM 617 N N . GLY A 1 80 ? -7.261 13.126 16.964 1.00 86.69 80 GLY A N 1
ATOM 618 C CA . GLY A 1 80 ? -7.068 13.994 18.120 1.00 86.69 80 GLY A CA 1
ATOM 619 C C . GLY A 1 80 ? -7.247 13.250 19.441 1.00 86.69 80 GLY A C 1
ATOM 620 O O . GLY A 1 80 ? -6.671 12.193 19.673 1.00 86.69 80 GLY A O 1
ATOM 621 N N . ARG A 1 81 ? -8.089 13.796 20.327 1.00 77.44 81 ARG A N 1
ATOM 622 C CA . ARG A 1 81 ? -8.406 13.188 21.635 1.00 77.44 81 ARG A CA 1
ATOM 623 C C . ARG A 1 81 ? -9.626 12.258 21.607 1.00 77.44 81 ARG A C 1
ATOM 625 O O . ARG A 1 81 ? -10.171 11.954 22.671 1.00 77.44 81 ARG A O 1
ATOM 632 N N . LYS A 1 82 ? -10.114 11.851 20.428 1.00 82.56 82 LYS A N 1
ATOM 633 C CA . LYS A 1 82 ? -11.257 10.931 20.336 1.00 82.56 82 LYS A CA 1
ATOM 634 C C . LYS A 1 82 ? -10.889 9.596 20.985 1.00 82.56 82 LYS A C 1
ATOM 636 O O . LYS A 1 82 ? -9.799 9.068 20.801 1.00 82.56 82 LYS A O 1
ATOM 641 N N . ASN A 1 83 ? -11.825 9.046 21.752 1.00 85.62 83 ASN A N 1
ATOM 642 C CA . ASN A 1 83 ? -11.685 7.735 22.374 1.00 85.62 83 ASN A CA 1
ATOM 643 C C . ASN A 1 83 ? -12.819 6.839 21.860 1.00 85.62 83 ASN A C 1
ATOM 645 O O . ASN A 1 83 ? -13.891 6.842 22.470 1.00 85.62 83 ASN A O 1
ATOM 649 N N . PRO A 1 84 ? -12.626 6.142 20.725 1.00 91.00 84 PRO A N 1
ATOM 650 C CA . PRO A 1 84 ? -13.677 5.340 20.111 1.00 91.00 84 PRO A CA 1
ATOM 651 C C . PRO A 1 84 ? -14.193 4.259 21.072 1.00 91.00 84 PRO A C 1
ATOM 653 O O . PRO A 1 84 ? -13.427 3.593 21.783 1.00 91.00 84 PRO A O 1
ATOM 656 N N . VAL A 1 85 ? -15.519 4.119 21.139 1.00 93.81 85 VAL A N 1
ATOM 657 C CA . VAL A 1 85 ? -16.201 3.194 22.063 1.00 93.81 85 VAL A CA 1
ATOM 658 C C . VAL A 1 85 ? -17.148 2.236 21.352 1.00 93.81 85 VAL A C 1
ATOM 660 O O . VAL A 1 85 ? -17.396 1.157 21.882 1.00 93.81 85 VAL A O 1
ATOM 663 N N . THR A 1 86 ? -17.648 2.584 20.170 1.00 94.06 86 THR A N 1
ATOM 664 C CA . THR A 1 86 ? -18.468 1.708 19.322 1.00 94.06 86 THR A CA 1
ATOM 665 C C . THR A 1 86 ? -17.689 1.248 18.091 1.00 94.06 86 THR A C 1
ATOM 667 O O . THR A 1 86 ? -16.719 1.894 17.692 1.00 94.06 86 THR A O 1
ATOM 670 N N . LEU A 1 87 ? -18.126 0.160 17.445 1.00 92.56 87 LEU A N 1
ATOM 671 C CA . LEU A 1 87 ? -17.541 -0.294 16.172 1.00 92.56 87 LEU A CA 1
ATOM 672 C C . LEU A 1 87 ? -17.583 0.796 15.088 1.00 92.56 87 LEU A C 1
ATOM 674 O O . LEU A 1 87 ? -16.625 0.955 14.336 1.00 92.56 87 LEU A O 1
ATOM 678 N N . ALA A 1 88 ? -18.660 1.586 15.046 1.00 94.25 88 ALA A N 1
ATOM 679 C CA . ALA A 1 88 ? -18.781 2.708 14.120 1.00 94.25 88 ALA A CA 1
ATOM 680 C C . ALA A 1 88 ? -17.726 3.793 14.390 1.00 94.25 88 ALA A C 1
ATOM 682 O O . ALA A 1 88 ? -17.129 4.310 13.442 1.00 94.25 88 ALA A O 1
ATOM 683 N N . ASP A 1 89 ? -17.446 4.098 15.662 1.00 94.56 89 ASP A N 1
ATOM 684 C CA . ASP A 1 89 ? -16.394 5.054 16.023 1.00 94.56 89 ASP A CA 1
ATOM 685 C C . ASP A 1 89 ? -15.022 4.541 15.583 1.00 94.56 89 ASP A C 1
ATOM 687 O O . ASP A 1 89 ? -14.264 5.284 14.966 1.00 94.56 89 ASP A O 1
ATOM 691 N N . PHE A 1 90 ? -14.715 3.265 15.848 1.00 96.38 90 PHE A N 1
ATOM 692 C CA . PHE A 1 90 ? -13.448 2.659 15.431 1.00 96.38 90 PHE A CA 1
ATOM 693 C C . PHE A 1 90 ? -13.280 2.698 13.912 1.00 96.38 90 PHE A C 1
ATOM 695 O O . PHE A 1 90 ? -12.247 3.155 13.422 1.00 96.38 90 PHE A O 1
ATOM 702 N N . SER A 1 91 ? -14.309 2.302 13.161 1.00 96.12 91 SER A N 1
ATOM 703 C CA . SER A 1 91 ? -14.263 2.319 11.700 1.00 96.12 91 SER A CA 1
ATOM 704 C C . SER A 1 91 ? -14.086 3.737 11.160 1.00 96.12 91 SER A C 1
ATOM 706 O O . SER A 1 91 ? -13.342 3.938 10.199 1.00 96.12 91 SER A O 1
ATOM 708 N N . THR A 1 92 ? -14.744 4.720 11.778 1.00 96.12 92 THR A N 1
ATOM 709 C CA . THR A 1 92 ? -14.606 6.135 11.413 1.00 96.12 92 THR A CA 1
ATOM 710 C C . THR A 1 92 ? -13.188 6.620 11.686 1.00 96.12 92 THR A C 1
ATOM 712 O O . THR A 1 92 ? -12.556 7.178 10.797 1.00 96.12 92 THR A O 1
ATOM 715 N N . SER A 1 93 ? -12.637 6.333 12.866 1.00 96.31 93 SER A N 1
ATOM 716 C CA . SER A 1 93 ? -11.269 6.709 13.225 1.00 96.31 93 SER A CA 1
ATOM 717 C C . SER A 1 93 ? -10.218 6.074 12.312 1.00 96.31 93 SER A C 1
ATOM 719 O O . SER A 1 93 ? -9.270 6.741 11.912 1.00 96.31 93 SER A O 1
ATOM 721 N N . VAL A 1 94 ? -10.389 4.809 11.916 1.00 96.75 94 VAL A N 1
ATOM 722 C CA . VAL A 1 94 ? -9.504 4.161 10.932 1.00 96.75 94 VAL A CA 1
ATOM 723 C C . VAL A 1 94 ? -9.567 4.873 9.575 1.00 96.75 94 VAL A C 1
ATOM 725 O O . VAL A 1 94 ? -8.530 5.078 8.942 1.00 96.75 94 VAL A O 1
ATOM 728 N N . ALA A 1 95 ? -10.760 5.271 9.125 1.00 94.00 95 ALA A N 1
ATOM 729 C CA . ALA A 1 95 ? -10.926 6.018 7.880 1.00 94.00 95 ALA A CA 1
ATOM 730 C C . ALA A 1 95 ? -10.320 7.432 7.958 1.00 94.00 95 ALA A C 1
ATOM 732 O O . ALA A 1 95 ? -9.678 7.866 7.003 1.00 94.00 95 ALA A O 1
ATOM 733 N N . GLU A 1 96 ? -10.461 8.118 9.095 1.00 94.94 96 GLU A N 1
ATOM 734 C CA . GLU A 1 96 ? -9.843 9.426 9.356 1.00 94.94 96 GLU A CA 1
ATOM 735 C C . GLU A 1 96 ? -8.310 9.333 9.314 1.00 94.94 96 GLU A C 1
ATOM 737 O O . GLU A 1 96 ? -7.673 10.113 8.608 1.00 94.94 96 GLU A O 1
ATOM 742 N N . ILE A 1 97 ? -7.715 8.324 9.968 1.00 95.12 97 ILE A N 1
ATOM 743 C CA . ILE A 1 97 ? -6.263 8.062 9.909 1.00 95.12 97 ILE A CA 1
ATOM 744 C C . ILE A 1 97 ? -5.815 7.828 8.463 1.00 95.12 97 ILE A C 1
ATOM 746 O O . ILE A 1 97 ? -4.802 8.369 8.023 1.00 95.12 97 ILE A O 1
ATOM 750 N N . ARG A 1 98 ? -6.579 7.036 7.700 1.00 92.25 98 ARG A N 1
ATOM 751 C CA . ARG A 1 98 ? -6.285 6.777 6.286 1.00 92.25 98 ARG A CA 1
ATOM 752 C C . ARG A 1 98 ? -6.304 8.057 5.451 1.00 92.25 98 ARG A C 1
ATOM 754 O O . ARG A 1 98 ? -5.454 8.205 4.578 1.00 92.25 98 ARG A O 1
ATOM 761 N N . SER A 1 99 ? -7.275 8.938 5.691 1.00 89.75 99 SER A N 1
ATOM 762 C CA . SER A 1 99 ? -7.402 10.210 4.973 1.00 89.75 99 SER A CA 1
ATOM 763 C C . SER A 1 99 ? -6.234 11.138 5.287 1.00 89.75 99 SER A C 1
ATOM 765 O O . SER A 1 99 ? -5.591 11.612 4.360 1.00 89.75 99 SER A O 1
ATOM 767 N N . ALA A 1 100 ? -5.896 11.314 6.567 1.00 90.56 100 ALA A N 1
ATOM 768 C CA . ALA A 1 100 ? -4.783 12.170 6.981 1.00 90.56 100 ALA A CA 1
ATOM 769 C C . ALA A 1 100 ? -3.449 11.715 6.369 1.00 90.56 100 ALA A C 1
ATOM 771 O O . ALA A 1 100 ? -2.700 12.514 5.816 1.00 90.56 100 ALA A O 1
ATOM 772 N N . LEU A 1 101 ? -3.192 10.403 6.370 1.00 89.81 101 LEU A N 1
ATOM 773 C CA . LEU A 1 101 ? -2.021 9.837 5.701 1.00 89.81 101 LEU A CA 1
ATOM 774 C C . LEU A 1 101 ? -2.023 10.090 4.187 1.00 89.81 101 LEU A C 1
ATOM 776 O O . LEU A 1 101 ? -0.969 10.324 3.594 1.00 89.81 101 LEU A O 1
ATOM 780 N N . ALA A 1 102 ? -3.191 10.015 3.543 1.00 85.12 102 ALA A N 1
ATOM 781 C CA . ALA A 1 102 ? -3.320 10.290 2.116 1.00 85.12 102 ALA A CA 1
ATOM 782 C C . ALA A 1 102 ? -3.039 11.762 1.801 1.00 85.12 102 ALA A C 1
ATOM 784 O O . ALA A 1 102 ? -2.319 12.041 0.840 1.00 85.12 102 ALA A O 1
ATOM 785 N N . ASP A 1 103 ? -3.544 12.680 2.623 1.00 84.38 103 ASP A N 1
ATOM 786 C CA . ASP A 1 103 ? -3.308 14.117 2.496 1.00 84.38 103 ASP A CA 1
ATOM 787 C C . ASP A 1 103 ? -1.822 14.453 2.678 1.00 84.38 103 ASP A C 1
ATOM 789 O O . ASP A 1 103 ? -1.245 15.156 1.845 1.00 84.38 103 ASP A O 1
ATOM 793 N N . GLU A 1 104 ? -1.161 13.846 3.669 1.00 82.56 104 GLU A N 1
ATOM 794 C CA . GLU A 1 104 ? 0.287 13.965 3.887 1.00 82.56 104 GLU A CA 1
ATOM 795 C C . GLU A 1 104 ? 1.100 13.472 2.675 1.00 82.56 104 GLU A C 1
ATOM 797 O O . GLU A 1 104 ? 2.098 14.074 2.278 1.00 82.56 104 GLU A O 1
ATOM 802 N N . CYS A 1 105 ? 0.624 12.416 2.012 1.00 76.38 105 CYS A N 1
ATOM 803 C CA . CYS A 1 105 ? 1.218 11.883 0.784 1.00 76.38 105 CYS A CA 1
ATOM 804 C C . CYS A 1 105 ? 0.786 12.648 -0.491 1.00 76.38 105 CYS A C 1
ATOM 806 O O . CYS A 1 105 ? 1.049 12.215 -1.625 1.00 76.38 105 CYS A O 1
ATOM 808 N N . GLY A 1 106 ? 0.136 13.806 -0.337 1.00 70.44 106 GLY A N 1
ATOM 809 C CA . GLY A 1 106 ? -0.280 14.696 -1.418 1.00 70.44 106 GLY A CA 1
ATOM 810 C C . GLY A 1 106 ? -1.568 14.272 -2.126 1.00 70.44 106 GLY A C 1
ATOM 811 O O . GLY A 1 106 ? -1.638 14.386 -3.351 1.00 70.44 106 GLY A O 1
ATOM 812 N N . GLY A 1 107 ? -2.542 13.735 -1.386 1.00 59.53 107 GLY A N 1
ATOM 813 C CA . GLY A 1 107 ? -3.949 13.562 -1.784 1.00 59.53 107 GLY A CA 1
ATOM 814 C C . GLY A 1 107 ? -4.250 12.465 -2.812 1.00 59.53 107 GLY A C 1
ATOM 815 O O . GLY A 1 107 ? -5.412 12.183 -3.093 1.00 59.53 107 GLY A O 1
ATOM 816 N N . HIS A 1 108 ? -3.227 11.815 -3.369 1.00 55.66 108 HIS A N 1
ATOM 817 C CA . HIS A 1 108 ? -3.383 10.707 -4.310 1.00 55.66 108 HIS A CA 1
ATOM 818 C C . HIS A 1 108 ? -2.784 9.437 -3.727 1.00 55.66 108 HIS A C 1
ATOM 820 O O . HIS A 1 108 ? -1.648 9.442 -3.247 1.00 55.66 108 HIS A O 1
ATOM 826 N N . PHE A 1 109 ? -3.510 8.324 -3.846 1.00 59.94 109 PHE A N 1
ATOM 827 C CA . PHE A 1 109 ? -2.926 7.013 -3.600 1.00 59.94 109 PHE A CA 1
ATOM 828 C C . PHE A 1 109 ? -1.712 6.856 -4.512 1.00 59.94 109 PHE A C 1
ATOM 830 O O . PHE A 1 109 ? -1.822 7.033 -5.724 1.00 59.94 109 PHE A O 1
ATOM 837 N N . GLU A 1 110 ? -0.559 6.497 -3.947 1.00 65.06 110 GLU A N 1
ATOM 838 C CA . GLU A 1 110 ? 0.661 6.285 -4.733 1.00 65.06 110 GLU A CA 1
ATOM 839 C C . GLU A 1 110 ? 0.447 5.355 -5.925 1.00 65.06 110 GLU A C 1
ATOM 841 O O . GLU A 1 110 ? 1.079 5.543 -6.949 1.00 65.06 110 GLU A O 1
ATOM 846 N N . VAL A 1 111 ? -0.501 4.418 -5.848 1.00 66.62 111 VAL A N 1
ATOM 847 C CA . VAL A 1 111 ? -0.930 3.592 -6.983 1.00 66.62 111 VAL A CA 1
ATOM 848 C C . VAL A 1 111 ? -1.314 4.428 -8.207 1.00 66.62 111 VAL A C 1
ATOM 850 O O . VAL A 1 111 ? -0.883 4.103 -9.304 1.00 66.62 111 VAL A O 1
ATOM 853 N N . GLU A 1 112 ? -2.095 5.495 -8.054 1.00 63.25 112 GLU A N 1
ATOM 854 C CA . GLU A 1 112 ? -2.518 6.338 -9.179 1.00 63.25 112 GLU A CA 1
ATOM 855 C C . GLU A 1 112 ? -1.357 7.170 -9.727 1.00 63.25 112 GLU A C 1
ATOM 857 O O . GLU A 1 112 ? -1.191 7.253 -10.942 1.00 63.25 112 GLU A O 1
ATOM 862 N N . LYS A 1 113 ? -0.500 7.707 -8.845 1.00 67.62 113 LYS A N 1
ATOM 863 C CA . LYS A 1 113 ? 0.745 8.385 -9.245 1.00 67.62 113 LYS A CA 1
ATOM 864 C C . LYS A 1 113 ? 1.667 7.430 -10.009 1.00 67.62 113 LYS A C 1
ATOM 866 O O . LYS A 1 113 ? 2.126 7.777 -11.090 1.00 67.62 113 LYS A O 1
ATOM 871 N N . LEU A 1 114 ? 1.867 6.217 -9.493 1.00 73.38 114 LEU A N 1
ATOM 872 C CA . LEU A 1 114 ? 2.660 5.150 -10.105 1.00 73.38 114 LEU A CA 1
ATOM 873 C C . LEU A 1 114 ? 2.089 4.739 -11.464 1.00 73.38 114 LEU A C 1
ATOM 875 O O . LEU A 1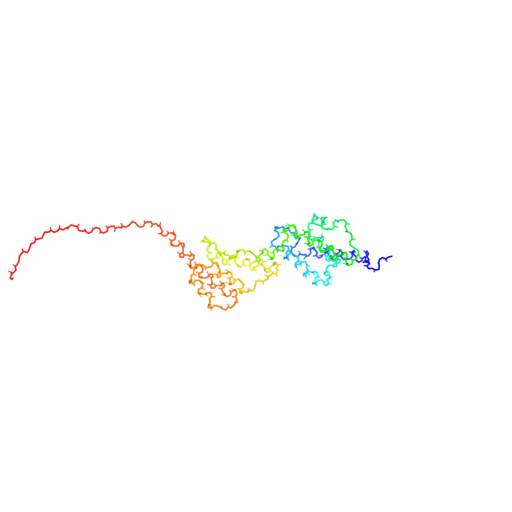 114 ? 2.844 4.580 -12.416 1.00 73.38 114 LEU A O 1
ATOM 879 N N . LEU A 1 115 ? 0.770 4.578 -11.585 1.00 73.75 115 LEU A N 1
ATOM 880 C CA . LEU A 1 115 ? 0.122 4.240 -12.856 1.00 73.75 115 LEU A CA 1
ATOM 881 C C . LEU A 1 115 ? 0.187 5.384 -13.880 1.00 73.75 115 LEU A C 1
ATOM 883 O O . LEU A 1 115 ? 0.156 5.114 -15.079 1.00 73.75 115 LEU A O 1
ATOM 887 N N . ALA A 1 116 ? 0.290 6.631 -13.420 1.00 74.50 116 ALA A N 1
ATOM 888 C CA . ALA A 1 116 ? 0.443 7.818 -14.256 1.00 74.50 116 ALA A CA 1
ATOM 889 C C . ALA A 1 116 ? 1.912 8.194 -14.543 1.00 74.50 116 ALA A C 1
ATOM 891 O O . ALA A 1 116 ? 2.155 9.151 -15.282 1.00 74.50 116 ALA A O 1
ATOM 892 N N . GLU A 1 117 ? 2.896 7.476 -13.981 1.00 79.94 117 GLU A N 1
ATOM 893 C CA . GLU A 1 117 ? 4.315 7.763 -14.216 1.00 79.94 117 GLU A CA 1
ATOM 894 C C . GLU A 1 117 ? 4.668 7.638 -15.710 1.00 79.94 117 GLU A C 1
ATOM 896 O O . GLU A 1 117 ? 4.337 6.633 -16.346 1.00 79.94 117 GLU A O 1
ATOM 901 N N . PRO A 1 118 ? 5.400 8.609 -16.291 1.00 75.75 118 PRO A N 1
ATOM 902 C CA . PRO A 1 118 ? 5.848 8.514 -17.672 1.00 75.75 118 PRO A CA 1
ATOM 903 C C . PRO A 1 118 ? 6.796 7.325 -17.877 1.00 75.75 118 PRO A C 1
ATOM 905 O O . PRO A 1 118 ? 7.952 7.321 -17.444 1.00 75.75 118 PRO A O 1
ATOM 908 N N . THR A 1 119 ? 6.334 6.325 -18.620 1.00 83.56 119 THR A N 1
ATOM 909 C CA . THR A 1 119 ? 7.124 5.131 -18.949 1.00 83.56 119 THR A CA 1
ATOM 910 C C . THR A 1 119 ? 7.990 5.299 -20.191 1.00 83.56 119 THR A C 1
ATOM 912 O O . THR A 1 119 ? 8.665 4.355 -20.590 1.00 83.56 119 THR A O 1
ATOM 915 N N . GLY A 1 120 ? 8.008 6.478 -20.816 1.00 83.56 120 GLY A N 1
ATOM 916 C CA . GLY A 1 120 ? 8.841 6.757 -21.986 1.00 83.56 120 GLY A CA 1
ATOM 917 C C . GLY A 1 120 ? 10.336 6.694 -21.664 1.00 83.56 120 GLY A C 1
ATOM 918 O O . GLY A 1 120 ? 1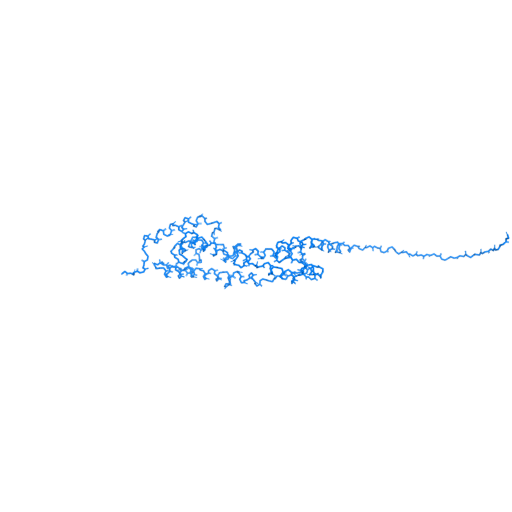0.766 7.056 -20.565 1.00 83.56 120 GLY A O 1
ATOM 919 N N . ARG A 1 121 ? 11.147 6.237 -22.621 1.00 87.56 121 ARG A N 1
ATOM 920 C CA . ARG A 1 121 ? 12.614 6.241 -22.515 1.00 87.56 121 ARG A CA 1
ATOM 921 C C . ARG A 1 121 ? 13.170 7.595 -22.938 1.00 87.56 121 ARG A C 1
ATOM 923 O O . ARG A 1 121 ? 12.767 8.132 -23.969 1.00 87.56 121 ARG A O 1
ATOM 930 N N . SER A 1 122 ? 14.146 8.120 -22.202 1.00 82.94 122 SER A N 1
ATOM 931 C CA . SER A 1 122 ? 14.874 9.307 -22.671 1.00 82.94 122 SER A CA 1
ATOM 932 C C . SER A 1 122 ? 15.900 8.943 -23.755 1.00 82.94 122 SER A C 1
ATOM 934 O O . SER A 1 122 ? 16.434 7.837 -23.782 1.00 82.94 122 SER A O 1
ATOM 936 N N . ASN A 1 123 ? 16.250 9.887 -24.634 1.00 79.19 123 ASN A N 1
ATOM 937 C CA . ASN A 1 123 ? 17.241 9.637 -25.694 1.00 79.19 123 ASN A CA 1
ATOM 938 C C . ASN A 1 123 ? 18.654 9.322 -25.159 1.00 79.19 123 ASN A C 1
ATOM 940 O O . ASN A 1 123 ? 19.453 8.699 -25.858 1.00 79.19 123 ASN A O 1
ATOM 944 N N . GLN A 1 124 ? 18.960 9.747 -23.929 1.00 81.62 124 GLN A N 1
ATOM 945 C CA . GLN A 1 124 ? 20.258 9.526 -23.282 1.00 81.62 124 GLN A CA 1
ATOM 946 C C . GLN A 1 124 ? 20.313 8.194 -22.516 1.00 81.62 124 GLN A C 1
ATOM 948 O O . GLN A 1 124 ? 21.374 7.579 -22.403 1.00 81.62 124 GLN A O 1
ATOM 953 N N . GLU A 1 125 ? 19.167 7.701 -22.044 1.00 85.62 125 GLU A N 1
ATOM 954 C CA . G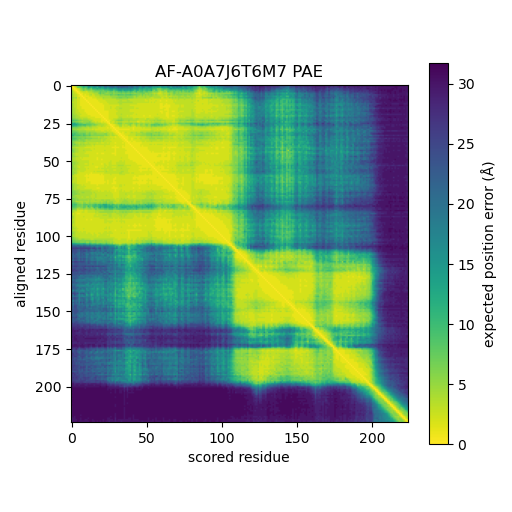LU A 1 125 ? 19.049 6.445 -21.303 1.00 85.62 125 GLU A CA 1
ATOM 955 C C . GLU A 1 125 ? 19.404 5.244 -22.195 1.00 85.62 125 GLU A C 1
ATOM 957 O O . GLU A 1 125 ? 18.942 5.126 -23.332 1.00 85.62 125 GLU A O 1
ATOM 962 N N . SER A 1 126 ? 20.262 4.350 -21.696 1.00 87.06 126 SER A N 1
ATOM 963 C CA . SER A 1 126 ? 20.576 3.089 -22.379 1.00 87.06 126 SER A CA 1
ATOM 964 C C . SER A 1 126 ? 19.344 2.176 -22.414 1.00 87.06 126 SER A C 1
ATOM 966 O O . SER A 1 126 ? 18.454 2.289 -21.567 1.00 87.06 126 SER A O 1
ATOM 968 N N . LEU A 1 127 ? 19.264 1.259 -23.378 1.00 85.38 127 LEU A N 1
ATOM 969 C CA . LEU A 1 127 ? 18.143 0.313 -23.424 1.00 85.38 127 LEU A CA 1
ATOM 970 C C . LEU A 1 127 ? 18.149 -0.617 -22.203 1.00 85.38 127 LEU A C 1
ATOM 972 O O . LEU A 1 127 ? 17.090 -0.966 -21.684 1.00 85.38 127 LEU A O 1
ATOM 976 N N . THR A 1 128 ? 19.333 -0.974 -21.705 1.00 87.81 128 THR A N 1
ATOM 977 C CA . THR A 1 128 ? 19.481 -1.819 -20.514 1.00 87.81 128 THR A CA 1
ATOM 978 C C . THR A 1 128 ? 18.974 -1.114 -19.251 1.00 87.81 128 THR A C 1
ATOM 980 O O . THR A 1 128 ? 18.208 -1.699 -18.484 1.00 87.81 128 THR A O 1
ATOM 983 N N . SER A 1 129 ? 19.338 0.160 -19.056 1.00 89.25 129 SER A N 1
ATOM 984 C CA . SER A 1 129 ? 18.842 0.977 -17.937 1.00 89.25 129 SER A CA 1
ATOM 985 C C . SER A 1 129 ? 17.328 1.166 -18.009 1.00 89.25 129 SER A C 1
ATOM 987 O O . SER A 1 129 ? 16.649 1.057 -16.991 1.00 89.25 129 SER A O 1
ATOM 989 N N . TYR A 1 130 ? 16.796 1.361 -19.217 1.00 90.44 130 TYR A N 1
ATOM 990 C CA . TYR A 1 130 ? 15.363 1.506 -19.434 1.00 90.44 130 TYR A CA 1
ATOM 991 C C . TYR A 1 130 ? 14.563 0.261 -19.031 1.00 90.44 130 TYR A C 1
ATOM 993 O O . TYR A 1 130 ? 13.573 0.371 -18.310 1.00 90.44 130 TYR A O 1
ATOM 1001 N N . ILE A 1 131 ? 15.018 -0.934 -19.427 1.00 89.19 131 ILE A N 1
ATOM 1002 C CA . ILE A 1 131 ? 14.385 -2.196 -19.011 1.00 89.19 131 ILE A CA 1
ATOM 1003 C C . ILE A 1 131 ? 14.409 -2.334 -17.482 1.00 89.19 131 ILE A C 1
ATOM 1005 O O . ILE A 1 131 ? 13.395 -2.699 -16.890 1.00 89.19 131 ILE A O 1
ATOM 1009 N N . GLY A 1 132 ? 15.530 -1.992 -16.838 1.00 90.38 132 GLY A N 1
ATOM 1010 C CA . GLY A 1 132 ? 15.633 -2.003 -15.376 1.00 90.38 132 GLY A CA 1
ATOM 1011 C C . GLY A 1 132 ? 14.642 -1.053 -14.695 1.00 90.38 132 GLY A C 1
ATOM 1012 O O . GLY A 1 132 ? 14.050 -1.404 -13.678 1.00 90.38 132 GLY A O 1
ATOM 1013 N N . ARG A 1 133 ? 14.388 0.122 -15.283 1.00 91.56 133 ARG A N 1
ATOM 1014 C CA . ARG A 1 133 ? 13.388 1.069 -14.774 1.00 91.56 133 ARG A CA 1
ATOM 1015 C C . ARG A 1 133 ? 11.956 0.546 -14.911 1.00 91.56 133 ARG A C 1
ATOM 1017 O O . ARG A 1 133 ? 11.146 0.786 -14.020 1.00 91.56 133 ARG A O 1
ATOM 1024 N N . LEU A 1 134 ? 11.647 -0.194 -15.978 1.00 90.94 134 LEU A N 1
ATOM 1025 C CA . LEU A 1 134 ? 10.346 -0.856 -16.133 1.00 90.94 134 LEU A CA 1
ATOM 1026 C C . LEU A 1 134 ? 10.148 -1.997 -15.126 1.00 90.94 134 LEU A C 1
ATOM 1028 O O . LEU A 1 134 ? 9.048 -2.136 -14.594 1.00 90.94 134 LEU A O 1
ATOM 1032 N N . ASP A 1 135 ? 11.196 -2.775 -14.827 1.00 89.88 135 ASP A N 1
ATOM 1033 C CA . ASP A 1 135 ? 11.152 -3.783 -13.755 1.00 89.88 135 ASP A CA 1
ATOM 1034 C C . ASP A 1 135 ? 10.845 -3.130 -12.405 1.00 89.88 135 ASP A C 1
ATOM 1036 O O . ASP A 1 135 ? 9.987 -3.596 -11.655 1.00 89.88 135 ASP A O 1
ATOM 1040 N N . GLU A 1 136 ? 11.537 -2.031 -12.113 1.00 87.94 136 GLU A N 1
ATOM 1041 C CA . GLU A 1 136 ? 11.381 -1.299 -10.865 1.00 87.94 136 GLU A CA 1
ATOM 1042 C C . GLU A 1 136 ? 9.997 -0.648 -10.750 1.00 87.94 136 GLU A C 1
ATOM 1044 O O . GLU A 1 136 ? 9.365 -0.706 -9.698 1.00 87.94 136 GLU A O 1
ATOM 1049 N N . TRP A 1 137 ? 9.478 -0.086 -11.841 1.00 87.62 137 TRP A N 1
ATOM 1050 C CA . TRP A 1 137 ? 8.105 0.410 -11.914 1.00 87.62 137 TRP A CA 1
ATOM 1051 C C . TRP A 1 137 ? 7.079 -0.701 -11.660 1.00 87.62 137 TRP A C 1
ATOM 1053 O O . TRP A 1 137 ? 6.249 -0.571 -10.762 1.00 87.62 137 TRP A O 1
ATOM 1063 N N . ALA A 1 138 ? 7.181 -1.838 -12.356 1.00 87.94 138 ALA A N 1
ATOM 1064 C CA . ALA A 1 138 ? 6.277 -2.971 -12.153 1.00 87.94 138 ALA A CA 1
ATOM 1065 C C . ALA A 1 138 ? 6.334 -3.518 -10.717 1.00 87.94 138 ALA A C 1
ATOM 1067 O O . ALA A 1 138 ? 5.295 -3.857 -10.141 1.00 87.94 138 ALA A O 1
ATOM 1068 N N . ARG A 1 139 ? 7.530 -3.558 -10.114 1.00 83.81 139 ARG A N 1
ATOM 1069 C CA . ARG A 1 139 ? 7.733 -3.938 -8.711 1.00 83.81 139 ARG A CA 1
ATOM 1070 C C . ARG A 1 139 ? 7.034 -2.966 -7.763 1.00 83.81 139 ARG A C 1
ATOM 1072 O O . ARG A 1 139 ? 6.288 -3.421 -6.897 1.00 83.81 139 ARG A O 1
ATOM 1079 N N . ARG A 1 140 ? 7.234 -1.654 -7.931 1.00 80.75 140 ARG A N 1
ATOM 1080 C CA . ARG A 1 140 ? 6.576 -0.621 -7.111 1.00 80.75 140 ARG A CA 1
ATOM 1081 C C . ARG A 1 140 ? 5.060 -0.674 -7.259 1.00 80.75 140 ARG A C 1
ATOM 1083 O O . ARG A 1 140 ? 4.370 -0.696 -6.250 1.00 80.75 140 ARG A O 1
ATOM 1090 N N . CYS A 1 141 ? 4.532 -0.826 -8.474 1.00 80.75 141 CYS A N 1
ATOM 1091 C CA . CYS A 1 141 ? 3.096 -1.008 -8.694 1.00 80.75 141 CYS A CA 1
ATOM 1092 C C . CYS A 1 141 ? 2.545 -2.257 -7.980 1.00 80.75 141 CYS A C 1
ATOM 1094 O O . CYS A 1 141 ? 1.493 -2.186 -7.342 1.00 80.75 141 CYS A O 1
ATOM 1096 N N . ALA A 1 142 ? 3.256 -3.389 -8.029 1.00 77.69 142 ALA A N 1
ATOM 1097 C CA . ALA A 1 142 ? 2.857 -4.611 -7.330 1.00 77.69 142 ALA A CA 1
ATOM 1098 C C . ALA A 1 142 ? 2.864 -4.447 -5.801 1.00 77.69 142 ALA A C 1
ATOM 1100 O O . ALA A 1 142 ? 1.920 -4.885 -5.140 1.00 77.69 142 ALA A O 1
ATOM 1101 N N . LEU A 1 143 ? 3.891 -3.792 -5.248 1.00 68.12 143 LEU A N 1
ATOM 1102 C CA . LEU A 1 143 ? 3.971 -3.473 -3.818 1.00 68.12 143 LEU A CA 1
ATOM 1103 C C . LEU A 1 143 ? 2.870 -2.511 -3.377 1.00 68.12 143 LEU A C 1
ATOM 1105 O O . LEU A 1 143 ? 2.278 -2.703 -2.318 1.00 68.12 143 LEU A O 1
ATOM 1109 N N . ALA A 1 144 ? 2.580 -1.520 -4.211 1.00 67.75 144 ALA A N 1
ATOM 1110 C CA . ALA A 1 144 ? 1.590 -0.499 -3.937 1.00 67.75 144 ALA A CA 1
ATOM 1111 C C . ALA A 1 144 ? 0.166 -1.052 -3.967 1.00 67.75 144 ALA A C 1
ATOM 1113 O O . ALA A 1 144 ? -0.704 -0.614 -3.220 1.00 67.75 144 ALA A O 1
ATOM 1114 N N . GLY A 1 145 ? -0.145 -1.993 -4.857 1.00 63.53 145 GLY A N 1
ATOM 1115 C CA . GLY A 1 145 ? -1.563 -2.076 -5.168 1.00 63.53 145 GLY A CA 1
ATOM 1116 C C . GLY A 1 145 ? -1.972 -2.819 -6.406 1.00 63.53 145 GLY A C 1
ATOM 1117 O O . GLY A 1 145 ? -2.896 -3.632 -6.435 1.00 63.53 145 GLY A O 1
ATOM 1118 N N . ALA A 1 146 ? -1.305 -2.432 -7.465 1.00 77.31 146 ALA A N 1
ATOM 1119 C CA . ALA A 1 146 ? -1.777 -2.582 -8.812 1.00 77.31 146 ALA A CA 1
ATOM 1120 C C . ALA A 1 146 ? -0.724 -3.383 -9.559 1.00 77.31 146 ALA A C 1
ATOM 1122 O O . ALA A 1 146 ? 0.034 -2.806 -10.336 1.00 77.31 146 ALA A O 1
ATOM 1123 N N . PRO A 1 147 ? -0.612 -4.700 -9.298 1.00 81.00 147 PRO A N 1
ATOM 1124 C CA . PRO A 1 147 ? 0.300 -5.524 -10.067 1.00 81.00 147 PRO A CA 1
ATOM 1125 C C . PRO A 1 147 ? -0.040 -5.358 -11.546 1.00 81.00 147 PRO A C 1
ATOM 1127 O O . PRO A 1 147 ? -1.171 -5.593 -11.978 1.00 81.00 147 PRO A O 1
ATOM 1130 N N . LEU A 1 148 ? 0.944 -4.905 -12.313 1.00 84.50 148 LEU A N 1
ATOM 1131 C CA . LEU A 1 148 ? 0.778 -4.710 -13.739 1.00 84.50 148 LEU A CA 1
ATOM 1132 C C . LEU A 1 148 ? 0.728 -6.075 -14.414 1.00 84.50 148 LEU A C 1
ATOM 1134 O O . LEU A 1 148 ? 1.590 -6.925 -14.188 1.00 84.50 148 LEU A O 1
ATOM 1138 N N . GLY A 1 149 ? -0.267 -6.282 -15.273 1.00 84.88 149 GLY A N 1
ATOM 1139 C CA . GLY A 1 149 ? -0.247 -7.436 -16.166 1.00 84.88 149 GLY A CA 1
ATOM 1140 C C . GLY A 1 149 ? 0.952 -7.346 -17.110 1.00 84.88 149 GLY A C 1
ATOM 1141 O O . GLY A 1 149 ? 1.306 -6.253 -17.550 1.00 84.88 149 GLY A O 1
ATOM 1142 N N . ASP A 1 150 ? 1.534 -8.486 -17.479 1.00 86.12 150 ASP A N 1
ATOM 1143 C CA . ASP A 1 150 ? 2.702 -8.559 -18.370 1.00 86.12 150 ASP A CA 1
ATOM 1144 C C . ASP A 1 150 ? 2.546 -7.695 -19.639 1.00 86.12 150 ASP A C 1
ATOM 1146 O O . ASP A 1 150 ? 3.468 -6.987 -20.045 1.00 86.12 150 ASP A O 1
ATOM 1150 N N . GLY A 1 151 ? 1.345 -7.676 -20.229 1.00 83.88 151 GLY A N 1
ATOM 1151 C CA . GLY A 1 151 ? 1.029 -6.855 -21.400 1.00 83.88 151 GLY A CA 1
ATOM 1152 C C . GLY A 1 151 ? 1.161 -5.341 -21.179 1.00 83.88 151 GLY A C 1
ATOM 1153 O O . GLY A 1 151 ? 1.520 -4.631 -22.116 1.00 83.88 151 GLY A O 1
ATOM 1154 N N . HIS A 1 152 ? 0.931 -4.840 -19.960 1.00 86.19 152 HIS A N 1
ATOM 1155 C CA . HIS A 1 152 ? 1.115 -3.422 -19.626 1.00 86.19 152 HIS A CA 1
ATOM 1156 C C . HIS A 1 152 ? 2.592 -3.035 -19.661 1.00 86.19 152 HIS A C 1
ATOM 1158 O O . HIS A 1 152 ? 2.947 -2.031 -20.274 1.00 86.19 152 HIS A O 1
ATOM 1164 N N . VAL A 1 153 ? 3.453 -3.863 -19.065 1.00 87.94 153 VAL A N 1
ATOM 1165 C CA . VAL A 1 153 ? 4.902 -3.625 -19.027 1.00 87.94 153 VAL A CA 1
ATOM 1166 C C . VAL A 1 153 ? 5.509 -3.758 -20.428 1.00 87.94 153 VAL A C 1
ATOM 1168 O O . VAL A 1 153 ? 6.318 -2.931 -20.841 1.00 87.94 153 VAL A O 1
ATOM 1171 N N . ILE A 1 154 ? 5.052 -4.744 -21.210 1.00 84.31 154 ILE A N 1
ATOM 1172 C CA . ILE A 1 154 ? 5.469 -4.922 -22.610 1.00 84.31 154 ILE A CA 1
ATOM 1173 C C . ILE A 1 154 ? 5.028 -3.733 -23.478 1.00 84.31 154 ILE A C 1
ATOM 1175 O O . ILE A 1 154 ? 5.797 -3.279 -24.324 1.00 84.31 154 ILE A O 1
ATOM 1179 N N . ARG A 1 155 ? 3.812 -3.201 -23.286 1.00 83.75 155 ARG A N 1
ATOM 1180 C CA . ARG A 1 155 ? 3.347 -2.004 -24.006 1.00 83.75 155 ARG A CA 1
ATOM 1181 C C . ARG A 1 155 ? 4.195 -0.781 -23.660 1.00 83.75 155 ARG A C 1
ATOM 1183 O O . ARG A 1 155 ? 4.660 -0.116 -24.577 1.00 83.75 155 ARG A O 1
ATOM 1190 N N . ALA A 1 156 ? 4.456 -0.549 -22.375 1.00 86.06 156 ALA A N 1
ATOM 1191 C CA . ALA A 1 156 ? 5.331 0.528 -21.924 1.00 86.06 156 ALA A CA 1
ATOM 1192 C C . ALA A 1 156 ? 6.722 0.432 -22.573 1.00 86.06 156 ALA A C 1
ATOM 1194 O O . ALA A 1 156 ? 7.196 1.405 -23.151 1.00 86.06 156 ALA A O 1
ATOM 1195 N N . PHE A 1 157 ? 7.327 -0.764 -22.587 1.00 86.06 157 PHE A N 1
ATOM 1196 C CA . PHE A 1 157 ? 8.590 -1.008 -23.290 1.00 86.06 157 PHE A CA 1
ATOM 1197 C C . PHE A 1 157 ? 8.529 -0.609 -24.770 1.00 86.06 157 PHE A C 1
ATOM 1199 O O . PHE A 1 157 ? 9.439 0.055 -25.262 1.00 86.06 157 PHE A O 1
ATOM 1206 N N . ARG A 1 158 ? 7.463 -0.988 -25.485 1.00 80.81 158 ARG A N 1
ATOM 1207 C CA . ARG A 1 158 ? 7.293 -0.665 -26.912 1.00 80.81 158 ARG A CA 1
ATOM 1208 C C . ARG A 1 158 ? 7.225 0.839 -27.168 1.00 80.81 158 ARG A C 1
ATOM 1210 O O . ARG A 1 158 ? 7.765 1.294 -28.169 1.00 80.81 158 ARG A O 1
ATOM 1217 N N . GLU A 1 159 ? 6.600 1.598 -26.273 1.00 80.12 159 GLU A N 1
ATOM 1218 C CA . GLU A 1 159 ? 6.501 3.059 -26.382 1.00 80.12 159 GLU A CA 1
ATOM 1219 C C . GLU A 1 159 ? 7.858 3.758 -26.193 1.00 80.12 159 GLU A C 1
ATOM 1221 O O . GLU A 1 159 ? 8.113 4.781 -26.824 1.00 80.12 159 GLU A O 1
ATOM 1226 N N . GLY A 1 160 ? 8.758 3.213 -25.365 1.00 78.06 160 GLY A N 1
ATOM 1227 C CA . GLY A 1 160 ? 10.085 3.801 -25.125 1.00 78.06 160 GLY A CA 1
ATOM 1228 C C . GLY A 1 160 ? 11.193 3.363 -26.090 1.00 78.06 160 GLY A C 1
ATOM 1229 O O . GLY A 1 160 ? 12.319 3.872 -26.033 1.00 78.06 160 GLY A O 1
ATOM 1230 N N . VAL A 1 161 ? 10.929 2.416 -26.985 1.00 76.69 161 VAL A N 1
ATOM 1231 C CA . VAL A 1 161 ? 11.930 1.915 -27.931 1.00 76.69 161 VAL A CA 1
ATOM 1232 C C . VAL A 1 161 ? 11.726 2.575 -29.287 1.00 76.69 161 VAL A C 1
ATOM 1234 O O . VAL A 1 161 ? 10.740 2.323 -29.960 1.00 76.69 161 VAL A O 1
ATOM 1237 N N . ASN A 1 162 ? 12.698 3.384 -29.718 1.00 66.81 162 ASN A N 1
ATOM 1238 C CA . ASN A 1 162 ? 12.710 4.018 -31.046 1.00 66.81 162 ASN A CA 1
ATOM 1239 C C . ASN A 1 162 ? 13.466 3.197 -32.109 1.00 66.81 162 ASN A C 1
ATOM 1241 O O . ASN A 1 162 ? 13.496 3.590 -33.269 1.00 66.81 162 ASN A O 1
ATOM 1245 N N . ASP A 1 163 ? 14.090 2.082 -31.723 1.00 64.06 163 ASP A N 1
ATOM 1246 C CA . ASP A 1 163 ? 14.829 1.191 -32.624 1.00 64.06 163 ASP A CA 1
ATOM 1247 C C . ASP A 1 163 ? 13.874 0.161 -33.248 1.00 64.06 163 ASP A C 1
ATOM 1249 O O . ASP A 1 163 ? 13.302 -0.661 -32.531 1.00 64.06 163 ASP A O 1
ATOM 1253 N N . GLU A 1 164 ? 13.685 0.213 -34.571 1.00 59.44 164 GLU A N 1
ATOM 1254 C CA . GLU A 1 164 ? 12.733 -0.649 -35.292 1.00 59.44 164 GLU A CA 1
ATOM 1255 C C . GLU A 1 164 ? 13.057 -2.143 -35.142 1.00 59.44 164 GLU A C 1
ATOM 1257 O O . GLU A 1 164 ? 12.155 -2.946 -34.937 1.00 59.44 164 GLU A O 1
ATOM 1262 N N . SER A 1 165 ? 14.333 -2.531 -35.094 1.00 58.84 165 SER A N 1
ATOM 1263 C CA . SER A 1 165 ? 14.752 -3.919 -34.842 1.00 58.84 165 SER A CA 1
ATOM 1264 C C . SER A 1 165 ? 14.388 -4.414 -33.434 1.00 58.84 165 SER A C 1
ATOM 1266 O O . SER A 1 165 ? 14.057 -5.586 -33.241 1.00 58.84 165 SER A O 1
ATOM 1268 N N . CYS A 1 166 ? 14.401 -3.532 -32.432 1.00 60.56 166 CYS A N 1
ATOM 1269 C CA . CYS A 1 166 ? 13.913 -3.844 -31.088 1.00 60.56 166 CYS A CA 1
ATOM 1270 C C . CYS A 1 166 ? 12.374 -3.799 -30.988 1.00 60.56 166 CYS A C 1
ATOM 1272 O O . CYS A 1 166 ? 11.807 -4.542 -30.180 1.00 60.56 166 CYS A O 1
ATOM 1274 N N . LYS A 1 167 ? 11.693 -2.988 -31.812 1.00 63.09 167 LYS A N 1
ATOM 1275 C CA . LYS A 1 167 ? 10.224 -2.984 -31.932 1.00 63.09 167 LYS A CA 1
ATOM 1276 C C . LYS A 1 167 ? 9.702 -4.239 -32.629 1.00 63.09 167 LYS A C 1
ATOM 1278 O O . LYS A 1 167 ? 8.783 -4.862 -32.102 1.00 63.09 167 LYS A O 1
ATOM 1283 N N . GLU A 1 168 ? 10.287 -4.649 -33.754 1.00 58.12 168 GLU A N 1
ATOM 1284 C CA . GLU A 1 168 ? 9.878 -5.839 -34.517 1.00 58.12 168 GLU A CA 1
ATOM 1285 C C . GLU A 1 168 ? 10.034 -7.118 -33.697 1.00 58.12 168 GLU A C 1
ATOM 1287 O O . GLU A 1 168 ? 9.107 -7.923 -33.583 1.00 58.12 168 GLU A O 1
ATOM 1292 N N . ALA A 1 169 ? 11.160 -7.235 -32.988 1.00 54.59 169 ALA A N 1
ATOM 1293 C CA . ALA A 1 169 ? 11.395 -8.326 -32.056 1.00 54.59 169 ALA A CA 1
ATOM 1294 C C . ALA A 1 169 ? 10.335 -8.393 -30.944 1.00 54.59 169 ALA A C 1
ATOM 1296 O O . ALA A 1 169 ? 10.180 -9.436 -30.322 1.00 54.59 169 ALA A O 1
ATOM 1297 N N . SER A 1 170 ? 9.594 -7.314 -30.668 1.00 54.94 170 SER A N 1
ATOM 1298 C CA . SER A 1 170 ? 8.556 -7.314 -29.640 1.00 54.94 170 SER A CA 1
ATOM 1299 C C . SER A 1 170 ? 7.256 -8.014 -30.060 1.00 54.94 170 SER A C 1
ATOM 1301 O O . SER A 1 170 ? 6.439 -8.313 -29.186 1.00 54.94 170 SER A O 1
ATOM 1303 N N . TYR A 1 171 ? 7.055 -8.289 -31.355 1.00 59.62 171 TYR A N 1
ATOM 1304 C CA . TYR A 1 171 ? 5.859 -8.962 -31.884 1.00 59.62 171 TYR A CA 1
ATOM 1305 C C . TYR A 1 171 ? 5.974 -10.496 -31.897 1.00 59.62 171 TYR A C 1
ATOM 1307 O O . TYR A 1 171 ? 4.963 -11.178 -32.025 1.00 59.62 171 TYR A O 1
ATOM 1315 N N . GLU A 1 172 ? 7.178 -11.048 -31.713 1.00 60.50 172 GLU A N 1
ATOM 1316 C CA . GLU A 1 172 ? 7.449 -12.491 -31.831 1.00 60.50 172 GLU A CA 1
ATOM 1317 C C . GLU A 1 172 ? 7.245 -13.303 -30.533 1.00 60.50 172 GLU A C 1
ATOM 1319 O O . GLU A 1 172 ? 7.284 -14.533 -30.572 1.00 60.50 172 GLU A O 1
ATOM 1324 N N . TYR A 1 173 ? 7.083 -12.666 -29.363 1.00 56.94 173 TYR A N 1
ATOM 1325 C CA . TYR A 1 173 ? 7.272 -13.349 -28.069 1.00 56.94 173 TYR A CA 1
ATOM 1326 C C . TYR A 1 173 ? 5.989 -13.641 -27.275 1.00 56.94 173 TYR A C 1
ATOM 1328 O O . TYR A 1 173 ? 5.032 -12.867 -27.318 1.00 56.94 173 TYR A O 1
ATOM 1336 N N . PRO A 1 174 ? 5.983 -14.748 -26.497 1.00 58.06 174 PRO A N 1
ATOM 1337 C CA . PRO A 1 174 ? 4.859 -15.136 -25.652 1.00 58.06 174 PRO A CA 1
ATOM 1338 C C . PRO A 1 174 ? 4.574 -14.069 -24.590 1.00 58.06 174 PRO A C 1
ATOM 1340 O O . PRO A 1 174 ? 5.482 -13.397 -24.103 1.00 58.06 174 PRO A O 1
ATOM 1343 N N . GLY A 1 175 ? 3.302 -13.941 -24.211 1.00 67.50 175 GLY A N 1
ATOM 1344 C CA . GLY A 1 175 ? 2.750 -12.795 -23.479 1.00 67.50 175 GLY A CA 1
ATOM 1345 C C . GLY A 1 175 ? 3.205 -12.568 -22.031 1.00 67.50 175 GLY A C 1
ATOM 1346 O O . GLY A 1 175 ? 2.493 -11.862 -21.327 1.00 67.50 175 GLY A O 1
ATOM 1347 N N . ARG A 1 176 ? 4.332 -13.140 -21.570 1.00 83.06 176 ARG A N 1
A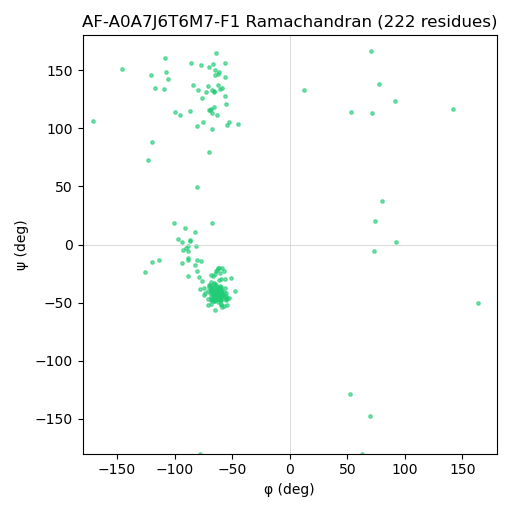TOM 1348 C CA . ARG A 1 176 ? 4.852 -12.962 -20.199 1.00 83.06 176 ARG A CA 1
ATOM 1349 C C . ARG A 1 176 ? 6.123 -12.113 -20.140 1.00 83.06 176 ARG A C 1
ATOM 1351 O O . ARG A 1 176 ? 7.089 -12.386 -20.859 1.00 83.06 176 ARG A O 1
ATOM 1358 N N . TRP A 1 177 ? 6.175 -11.155 -19.211 1.00 85.56 177 TRP A N 1
ATOM 1359 C CA . TRP A 1 177 ? 7.277 -10.201 -19.066 1.00 85.56 177 TRP A CA 1
ATOM 1360 C C . TRP A 1 177 ? 8.632 -10.864 -18.778 1.00 85.56 177 TRP A C 1
ATOM 1362 O O . TRP A 1 177 ? 9.588 -10.531 -19.471 1.00 85.56 177 TRP A O 1
ATOM 1372 N N . PRO A 1 178 ? 8.776 -11.852 -17.869 1.00 85.38 178 PRO A N 1
ATOM 1373 C CA . PRO A 1 178 ? 10.093 -12.421 -17.557 1.00 85.38 178 PRO A CA 1
ATOM 1374 C C . PRO A 1 178 ? 10.799 -13.064 -18.763 1.00 85.38 178 PRO A C 1
ATOM 1376 O O . PRO A 1 178 ? 12.017 -12.945 -18.919 1.00 85.38 178 PRO A O 1
ATOM 1379 N N . GLN A 1 179 ? 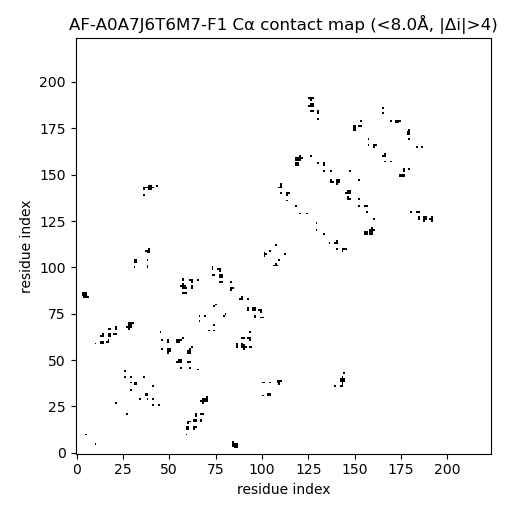10.032 -13.723 -19.639 1.00 83.56 179 GLN A N 1
ATOM 1380 C CA . GLN A 1 179 ? 10.556 -14.370 -20.846 1.00 83.56 179 GLN A CA 1
ATOM 1381 C C . GLN A 1 179 ? 10.927 -13.339 -21.914 1.00 83.56 179 GLN A C 1
ATOM 1383 O O . GLN A 1 179 ? 11.979 -13.452 -22.548 1.00 83.56 179 GLN A O 1
ATOM 1388 N N . PHE A 1 180 ? 10.080 -12.322 -22.081 1.00 81.44 180 PHE A N 1
ATOM 1389 C CA . PHE A 1 180 ? 10.333 -11.183 -22.955 1.00 81.44 180 PHE A CA 1
ATOM 1390 C C . PHE A 1 180 ? 11.604 -10.428 -22.533 1.00 81.44 180 PHE A C 1
ATOM 1392 O O . PHE A 1 180 ? 12.532 -10.248 -23.324 1.00 81.44 180 PHE A O 1
ATOM 1399 N N . ARG A 1 181 ? 11.675 -10.067 -21.249 1.00 84.75 181 ARG A N 1
ATOM 1400 C CA . ARG A 1 181 ? 12.746 -9.299 -20.611 1.00 84.75 181 ARG A CA 1
ATOM 1401 C C . ARG A 1 181 ? 14.119 -9.925 -20.813 1.00 84.75 181 ARG A C 1
ATOM 1403 O O . ARG A 1 181 ? 15.051 -9.225 -21.193 1.00 84.75 181 ARG A O 1
ATOM 1410 N N . SER A 1 182 ? 14.259 -11.232 -20.581 1.00 83.88 182 SER A N 1
ATOM 1411 C CA . SER A 1 182 ? 15.550 -11.923 -20.720 1.00 83.88 182 SER A CA 1
ATOM 1412 C C . SER A 1 182 ? 16.157 -11.729 -22.116 1.00 83.88 182 SER A C 1
ATOM 1414 O O . SER A 1 182 ? 17.344 -11.429 -22.242 1.00 83.88 182 SER A O 1
ATOM 1416 N N . LYS A 1 183 ? 15.330 -11.806 -23.164 1.00 79.44 183 LYS A N 1
ATOM 1417 C CA . LYS A 1 183 ? 15.763 -11.618 -24.555 1.00 79.44 183 LYS A CA 1
ATOM 1418 C C . LYS A 1 183 ? 15.955 -10.144 -24.907 1.00 79.44 183 LYS A C 1
ATOM 1420 O O . LYS A 1 183 ? 16.904 -9.810 -25.618 1.00 79.44 183 LYS A O 1
ATOM 1425 N N . ALA A 1 184 ? 15.083 -9.269 -24.400 1.00 80.81 184 ALA A N 1
ATOM 1426 C CA . ALA A 1 184 ? 15.209 -7.823 -24.560 1.00 80.81 184 ALA A CA 1
ATOM 1427 C C . ALA A 1 184 ? 16.538 -7.312 -23.980 1.00 80.81 184 ALA A C 1
ATOM 1429 O O . ALA A 1 184 ? 17.231 -6.559 -24.654 1.00 80.81 184 ALA A O 1
ATOM 1430 N N . LEU A 1 185 ? 16.955 -7.802 -22.806 1.00 84.94 185 LEU A N 1
ATOM 1431 C CA . LEU A 1 185 ? 18.233 -7.449 -22.177 1.00 84.94 185 LEU A CA 1
ATOM 1432 C C . LEU A 1 185 ? 19.445 -7.857 -23.021 1.00 84.94 185 LEU A C 1
ATOM 1434 O O . LEU A 1 185 ? 20.364 -7.063 -23.195 1.00 84.94 185 LEU A O 1
ATOM 1438 N N . THR A 1 186 ? 19.454 -9.066 -23.592 1.00 82.25 186 THR A N 1
ATOM 1439 C CA . THR A 1 186 ? 20.566 -9.507 -24.454 1.00 82.25 186 THR A CA 1
ATOM 1440 C C . THR A 1 186 ? 20.716 -8.624 -25.694 1.00 82.25 186 THR A C 1
ATOM 1442 O O . THR A 1 186 ? 21.834 -8.336 -26.119 1.00 82.25 186 THR A O 1
ATOM 1445 N N . ARG A 1 187 ? 19.599 -8.188 -26.287 1.00 79.19 187 ARG A N 1
ATOM 1446 C CA . ARG A 1 187 ? 19.607 -7.297 -27.456 1.00 79.19 187 ARG A CA 1
ATOM 1447 C C . ARG A 1 187 ? 19.967 -5.863 -27.075 1.00 79.19 187 ARG A C 1
ATOM 1449 O O . ARG A 1 187 ? 20.803 -5.264 -27.743 1.00 79.19 187 ARG A O 1
ATOM 1456 N N . ALA A 1 188 ? 19.403 -5.359 -25.979 1.00 82.19 188 ALA A N 1
ATOM 1457 C CA . ALA A 1 188 ? 19.711 -4.049 -25.417 1.00 82.19 188 ALA A CA 1
ATOM 1458 C C . ALA A 1 188 ? 21.212 -3.897 -25.150 1.00 82.19 188 ALA A C 1
ATOM 1460 O O . ALA A 1 188 ? 21.808 -2.930 -25.606 1.00 82.19 188 ALA A O 1
ATOM 1461 N N . ALA A 1 189 ? 21.845 -4.899 -24.532 1.00 84.38 189 ALA A N 1
ATOM 1462 C CA . ALA A 1 189 ? 23.281 -4.887 -24.272 1.00 84.38 189 ALA A CA 1
ATOM 1463 C C . ALA A 1 189 ? 24.124 -4.772 -25.557 1.00 84.38 189 ALA A C 1
ATOM 1465 O O . ALA A 1 189 ? 25.121 -4.053 -25.576 1.00 84.38 189 ALA A O 1
ATOM 1466 N N . ARG A 1 190 ? 23.718 -5.442 -26.647 1.00 82.00 190 ARG A N 1
ATOM 1467 C CA . ARG A 1 190 ? 24.394 -5.334 -27.954 1.00 82.00 190 ARG A CA 1
ATOM 1468 C C . ARG A 1 190 ? 24.217 -3.946 -28.565 1.00 82.00 190 ARG A C 1
ATOM 1470 O O . ARG A 1 190 ? 25.198 -3.335 -28.967 1.00 82.00 190 ARG A O 1
ATOM 1477 N N . ALA A 1 191 ? 22.990 -3.429 -28.576 1.00 80.19 191 ALA A N 1
ATOM 1478 C CA . ALA A 1 191 ? 22.692 -2.100 -29.105 1.00 80.19 191 ALA A CA 1
ATOM 1479 C C . ALA A 1 191 ? 23.398 -0.986 -28.309 1.00 80.19 191 ALA A C 1
ATOM 1481 O O . ALA A 1 191 ? 23.935 -0.042 -28.891 1.00 80.19 191 ALA A O 1
ATOM 1482 N N . ASP A 1 192 ? 23.448 -1.115 -26.982 1.00 82.69 192 ASP A N 1
ATOM 1483 C CA . ASP A 1 192 ? 24.161 -0.194 -26.101 1.00 82.69 192 ASP A CA 1
ATOM 1484 C C . ASP A 1 192 ? 25.680 -0.238 -26.366 1.00 82.69 192 ASP A C 1
ATOM 1486 O O . ASP A 1 192 ? 26.316 0.817 -26.446 1.00 82.69 192 ASP A O 1
ATOM 1490 N N . ALA A 1 193 ? 26.258 -1.429 -26.579 1.00 83.00 193 ALA A N 1
ATOM 1491 C CA . ALA A 1 193 ? 27.667 -1.596 -26.945 1.00 83.00 193 ALA A CA 1
ATOM 1492 C C . ALA A 1 193 ? 27.995 -0.994 -28.325 1.00 83.00 193 ALA A C 1
ATOM 1494 O O . ALA A 1 193 ? 28.976 -0.259 -28.456 1.00 83.00 193 ALA A O 1
ATOM 1495 N N . ASP A 1 194 ? 27.151 -1.225 -29.335 1.00 82.50 194 ASP A N 1
ATOM 1496 C CA . ASP A 1 194 ? 27.308 -0.647 -30.675 1.00 82.50 194 ASP A CA 1
ATOM 1497 C C . ASP A 1 194 ? 27.220 0.883 -30.647 1.00 82.50 194 ASP A C 1
ATOM 1499 O O . ASP A 1 194 ? 27.972 1.577 -31.338 1.00 82.50 194 ASP A O 1
ATOM 1503 N N . ARG A 1 195 ? 26.311 1.432 -29.829 1.00 78.69 195 ARG A N 1
ATOM 1504 C CA . ARG A 1 195 ? 26.189 2.878 -29.612 1.00 78.69 195 ARG A CA 1
ATOM 1505 C C . ARG A 1 195 ? 27.473 3.446 -29.015 1.00 78.69 195 ARG A C 1
ATOM 1507 O O . ARG A 1 195 ? 27.981 4.439 -29.532 1.00 78.69 195 ARG A O 1
ATOM 1514 N N . LEU A 1 196 ? 28.007 2.807 -27.972 1.00 80.62 196 LEU A N 1
ATOM 1515 C CA . LEU A 1 196 ? 29.253 3.218 -27.322 1.00 80.62 196 LEU A CA 1
ATOM 1516 C C . LEU A 1 196 ? 30.443 3.171 -28.291 1.00 80.62 196 LEU A C 1
ATOM 1518 O O . LEU A 1 196 ? 31.204 4.138 -28.365 1.00 80.62 196 LEU A O 1
ATOM 1522 N N . ALA A 1 197 ? 30.557 2.108 -29.093 1.00 81.69 197 ALA A N 1
ATOM 1523 C CA . ALA A 1 197 ? 31.595 1.971 -30.115 1.00 81.69 197 ALA A CA 1
ATOM 1524 C C . ALA A 1 197 ? 31.509 3.077 -31.185 1.00 81.69 197 ALA A C 1
ATOM 1526 O O . ALA A 1 197 ? 32.524 3.670 -31.554 1.00 81.69 197 ALA A O 1
ATOM 1527 N N . LYS A 1 198 ? 30.297 3.426 -31.637 1.00 77.06 198 LYS A N 1
ATOM 1528 C CA . LYS A 1 198 ? 30.066 4.512 -32.610 1.00 77.06 198 LYS A CA 1
ATOM 1529 C C . LYS A 1 198 ? 30.336 5.903 -32.027 1.00 77.06 198 LYS A C 1
ATOM 1531 O O . LYS A 1 198 ? 30.831 6.769 -32.745 1.00 77.06 198 LYS A O 1
ATOM 1536 N N . SER A 1 199 ? 30.051 6.127 -30.742 1.00 70.19 199 SER A N 1
ATOM 1537 C CA . SER A 1 199 ? 30.366 7.396 -30.067 1.00 70.19 199 SER A CA 1
ATOM 1538 C C . SER A 1 199 ? 31.851 7.551 -29.721 1.00 70.19 199 SER A C 1
ATOM 1540 O O . SER A 1 199 ? 32.361 8.666 -29.764 1.00 70.19 199 SER A O 1
ATOM 1542 N N . GLY A 1 200 ? 32.556 6.451 -29.430 1.00 55.91 200 GLY A N 1
ATOM 1543 C CA . GLY A 1 200 ? 33.998 6.440 -29.147 1.00 55.91 200 GLY A CA 1
ATOM 1544 C C . GLY A 1 200 ? 34.888 6.424 -30.397 1.00 55.91 200 GLY A C 1
ATOM 1545 O O . GLY A 1 200 ? 36.059 6.779 -30.322 1.00 55.91 200 GLY A O 1
ATOM 1546 N N . GLY A 1 201 ? 34.335 6.061 -31.561 1.00 47.50 201 GLY A N 1
ATOM 1547 C CA . GLY A 1 201 ? 35.044 5.980 -32.844 1.00 47.50 201 GLY A CA 1
ATOM 1548 C C . GLY A 1 201 ? 35.230 7.308 -33.589 1.00 47.50 201 GLY A C 1
ATOM 1549 O O . GLY A 1 201 ? 35.868 7.327 -34.638 1.00 47.50 201 GLY A O 1
ATOM 1550 N N . ARG A 1 202 ? 34.737 8.441 -33.065 1.00 46.41 202 ARG A N 1
ATOM 1551 C CA . ARG A 1 202 ? 35.070 9.786 -33.579 1.00 46.41 202 ARG A CA 1
ATOM 1552 C C . ARG A 1 202 ? 36.431 10.265 -33.049 1.00 46.41 202 ARG A C 1
ATOM 1554 O O . ARG A 1 202 ? 36.572 11.376 -32.555 1.00 46.41 202 ARG A O 1
ATOM 1561 N N . SER A 1 203 ? 37.446 9.418 -33.173 1.00 43.94 203 SER A N 1
ATOM 1562 C CA . SER A 1 203 ? 38.841 9.844 -33.211 1.00 43.94 203 SER A CA 1
ATOM 1563 C C . SER A 1 203 ? 39.200 9.957 -34.687 1.00 43.94 203 SER A C 1
ATOM 1565 O O . SER A 1 203 ? 39.183 8.967 -35.417 1.00 43.94 203 SER A O 1
ATOM 1567 N N . SER A 1 204 ? 39.411 11.190 -35.141 1.00 41.53 204 SER A N 1
ATOM 1568 C CA . SER A 1 204 ? 39.821 11.550 -36.495 1.00 41.53 204 SER A CA 1
ATOM 1569 C C . SER A 1 204 ? 40.946 10.645 -36.994 1.00 41.53 204 SER A C 1
ATOM 1571 O O . SER A 1 204 ? 42.106 10.827 -36.630 1.00 41.53 204 SER A O 1
ATOM 1573 N N . THR A 1 205 ? 40.611 9.692 -37.858 1.00 35.53 205 THR A N 1
ATOM 1574 C CA . THR A 1 205 ? 41.598 9.029 -38.704 1.00 35.53 205 THR A CA 1
ATOM 1575 C C . THR A 1 205 ? 42.080 10.090 -39.695 1.00 35.53 205 THR A C 1
ATOM 1577 O O . THR A 1 205 ? 41.253 10.597 -40.459 1.00 35.53 205 THR A O 1
ATOM 1580 N N . PRO A 1 206 ? 43.363 10.499 -39.701 1.00 38.12 206 PRO A N 1
ATOM 1581 C CA . PRO A 1 206 ? 43.853 11.363 -40.758 1.00 38.12 206 PRO A CA 1
ATOM 1582 C C . PRO A 1 206 ? 43.786 10.546 -42.043 1.00 38.12 206 PRO A C 1
ATOM 1584 O O . PRO A 1 206 ? 44.417 9.496 -42.162 1.00 38.12 206 PRO A O 1
ATOM 1587 N N . SER A 1 207 ? 42.990 11.024 -42.991 1.00 35.19 207 SER A N 1
ATOM 1588 C CA . SER A 1 207 ? 43.015 10.584 -44.376 1.00 35.19 207 SER A CA 1
ATOM 1589 C C . SER A 1 207 ? 44.450 10.691 -44.893 1.00 35.19 207 SER A C 1
ATOM 1591 O O . SER A 1 207 ? 44.943 11.794 -45.142 1.00 35.19 207 SER A O 1
ATOM 1593 N N . SER A 1 208 ? 45.138 9.559 -45.031 1.00 35.28 208 SER A N 1
ATOM 1594 C CA . SER A 1 208 ? 46.379 9.490 -45.787 1.00 35.28 208 SER A CA 1
ATOM 1595 C C . SER A 1 208 ? 46.034 9.722 -47.255 1.00 35.28 208 SER A C 1
ATOM 1597 O O . SER A 1 208 ? 45.531 8.855 -47.964 1.00 35.28 208 SER A O 1
ATOM 1599 N N . SER A 1 209 ? 46.261 10.957 -47.691 1.00 36.06 209 SER A N 1
ATOM 1600 C CA . SER A 1 209 ? 46.208 11.371 -49.084 1.00 36.06 209 SER A CA 1
ATOM 1601 C C . SER A 1 209 ? 47.137 10.490 -49.917 1.00 36.06 209 SER A C 1
ATOM 1603 O O . SER A 1 209 ? 48.351 10.693 -49.937 1.00 36.06 209 SER A O 1
ATOM 1605 N N . SER A 1 210 ? 46.570 9.535 -50.649 1.00 40.16 210 SER A N 1
ATOM 1606 C CA . SER A 1 210 ? 47.218 8.891 -51.785 1.00 40.16 210 SER A CA 1
ATOM 1607 C C . SER A 1 210 ? 47.316 9.901 -52.934 1.00 40.16 210 SER A C 1
ATOM 1609 O O . SER A 1 210 ? 46.517 9.918 -53.867 1.00 40.16 210 SER A O 1
ATOM 1611 N N . ARG A 1 211 ? 48.307 10.797 -52.870 1.00 38.53 211 ARG A N 1
ATOM 1612 C CA . ARG A 1 211 ? 48.715 11.580 -54.042 1.00 38.53 211 ARG A CA 1
ATOM 1613 C C . ARG A 1 211 ? 49.625 10.722 -54.910 1.00 38.53 211 ARG A C 1
ATOM 1615 O O . ARG A 1 211 ? 50.797 10.527 -54.605 1.00 38.53 211 ARG A O 1
ATOM 1622 N N . GLY A 1 212 ? 49.043 10.206 -55.986 1.00 31.77 212 GLY A N 1
ATOM 1623 C CA . GLY A 1 212 ? 49.781 9.657 -57.108 1.00 31.77 212 GLY A CA 1
ATOM 1624 C C . GLY A 1 212 ? 50.503 10.736 -57.927 1.00 31.77 212 GLY A C 1
ATOM 1625 O O . GLY A 1 212 ? 50.036 11.868 -58.034 1.00 31.77 212 GLY A O 1
ATOM 1626 N N . ALA A 1 213 ? 51.590 10.267 -58.546 1.00 37.34 213 ALA A N 1
ATOM 1627 C CA . ALA A 1 213 ? 52.333 10.775 -59.705 1.00 37.34 213 ALA A CA 1
ATOM 1628 C C . ALA A 1 213 ? 53.300 11.964 -59.525 1.00 37.34 213 ALA A C 1
ATOM 1630 O O . ALA A 1 213 ? 52.983 12.992 -58.930 1.00 37.34 213 ALA A O 1
ATOM 1631 N N . PRO A 1 214 ? 54.466 11.846 -60.188 1.00 39.28 214 PRO A N 1
ATOM 1632 C CA . PRO A 1 214 ? 54.668 12.686 -61.367 1.00 39.28 214 PRO A CA 1
ATOM 1633 C C . PRO A 1 214 ? 54.923 11.890 -62.665 1.00 39.28 214 PRO A C 1
ATOM 1635 O O . PRO A 1 214 ? 55.529 10.821 -62.677 1.00 39.28 214 PRO A O 1
ATOM 1638 N N . HIS A 1 215 ? 54.424 12.469 -63.760 1.00 36.06 215 HIS A N 1
ATOM 1639 C CA . HIS A 1 215 ? 54.560 12.088 -65.174 1.00 36.06 215 HIS A CA 1
ATOM 1640 C C . HIS A 1 215 ? 56.018 12.207 -65.688 1.00 36.06 215 HIS A C 1
ATOM 1642 O O . HIS A 1 215 ? 56.711 13.156 -65.343 1.00 36.06 215 HIS A O 1
ATOM 1648 N N . SER A 1 216 ? 56.555 11.193 -66.386 1.00 39.19 216 SER A N 1
ATOM 1649 C CA . SER A 1 216 ? 56.675 11.013 -67.861 1.00 39.19 216 SER A CA 1
ATOM 1650 C C . SER A 1 216 ? 57.965 11.524 -68.538 1.00 39.19 216 SER A C 1
ATOM 1652 O O . SER A 1 216 ? 58.245 12.714 -68.561 1.00 39.19 216 SER A O 1
ATOM 1654 N N . SER A 1 217 ? 58.663 10.619 -69.240 1.00 35.59 217 SER A N 1
ATOM 1655 C CA . SER A 1 217 ? 59.313 10.817 -70.562 1.00 35.59 217 SER A CA 1
ATOM 1656 C C . SER A 1 217 ? 59.789 9.439 -71.078 1.00 35.59 217 SER A C 1
ATOM 1658 O O . SER A 1 217 ? 60.505 8.733 -70.385 1.00 35.59 217 SER A O 1
ATOM 1660 N N . ARG A 1 218 ? 59.128 8.837 -72.079 1.00 34.78 218 ARG A N 1
ATOM 1661 C CA . ARG A 1 218 ? 59.294 8.947 -73.549 1.00 34.78 218 ARG A CA 1
ATOM 1662 C C . ARG A 1 218 ? 60.581 8.291 -74.087 1.00 34.78 218 ARG A C 1
ATOM 1664 O O . ARG A 1 218 ? 61.660 8.841 -73.904 1.00 34.78 218 ARG A O 1
ATOM 1671 N N . SER A 1 219 ? 60.406 7.215 -74.870 1.00 34.62 219 SER A N 1
ATOM 1672 C CA . SER A 1 219 ? 60.931 6.980 -76.244 1.00 34.62 219 SER A CA 1
ATOM 1673 C C . SER A 1 219 ? 61.364 5.521 -76.476 1.00 34.62 219 SER A C 1
ATOM 1675 O O . SER A 1 219 ? 62.308 5.035 -75.867 1.00 34.62 219 SER A O 1
ATOM 1677 N N . THR A 1 220 ? 60.681 4.851 -77.405 1.00 42.00 220 THR A N 1
ATOM 1678 C CA . THR A 1 220 ? 61.096 3.636 -78.143 1.00 42.00 220 THR A CA 1
ATOM 1679 C C . THR A 1 220 ? 62.330 3.907 -79.030 1.00 42.00 220 THR A C 1
ATOM 1681 O O . THR A 1 220 ? 62.586 5.078 -79.325 1.00 42.00 220 THR A O 1
ATOM 1684 N N . PRO A 1 221 ? 63.046 2.879 -79.543 1.00 48.50 221 PRO A N 1
ATOM 1685 C CA . PRO A 1 221 ? 62.665 2.316 -80.851 1.00 48.50 221 PRO A CA 1
ATOM 1686 C C . PRO A 1 221 ? 62.864 0.792 -81.058 1.00 48.50 221 PRO A C 1
ATOM 1688 O O . PRO A 1 221 ? 63.749 0.159 -80.499 1.00 48.50 221 PRO A O 1
ATOM 1691 N N . SER A 1 222 ? 61.990 0.278 -81.930 1.00 34.94 222 SER A N 1
ATOM 1692 C CA . SER A 1 222 ? 62.031 -0.818 -82.920 1.00 34.94 222 SER A CA 1
ATOM 1693 C C . SER A 1 222 ? 63.138 -1.891 -83.004 1.00 34.94 222 SER A C 1
ATOM 1695 O O . SER A 1 222 ? 64.304 -1.589 -83.215 1.00 34.94 222 SER A O 1
ATOM 1697 N N . SER A 1 223 ? 62.635 -3.132 -83.129 1.00 36.69 223 SER A N 1
ATOM 1698 C CA . SER A 1 223 ? 62.862 -4.175 -84.165 1.00 36.69 223 SER A CA 1
ATOM 1699 C C . SER A 1 223 ? 64.278 -4.643 -84.539 1.00 36.69 223 SER A C 1
ATOM 1701 O O . SER A 1 223 ? 64.971 -3.967 -85.296 1.00 36.69 223 SER A O 1
ATOM 1703 N N . LYS A 1 224 ? 64.589 -5.913 -84.246 1.00 37.47 224 LYS A N 1
ATOM 1704 C CA . LYS A 1 224 ? 64.533 -7.062 -85.179 1.00 37.47 224 LYS A CA 1
ATOM 1705 C C . LYS A 1 224 ? 64.746 -8.368 -84.418 1.00 37.47 224 LYS A C 1
ATOM 1707 O O . LYS A 1 224 ? 65.498 -8.333 -83.423 1.00 37.47 224 LYS A O 1
#

Mean predicted aligned error: 14.74 Å